Protein AF-A0A6P2ATN7-F1 (afdb_monomer_lite)

Structure (mmCIF, N/CA/C/O backbone):
data_AF-A0A6P2ATN7-F1
#
_entry.id   AF-A0A6P2ATN7-F1
#
loop_
_atom_site.group_PDB
_atom_site.id
_atom_site.type_symbol
_atom_site.label_atom_id
_atom_site.label_alt_id
_atom_site.label_comp_id
_atom_site.label_asym_id
_atom_site.label_entity_id
_atom_site.label_seq_id
_atom_site.pdbx_PDB_ins_code
_atom_site.Cartn_x
_atom_site.Cartn_y
_atom_site.Cartn_z
_atom_site.occupancy
_atom_site.B_iso_or_equiv
_atom_site.auth_seq_id
_atom_site.auth_comp_id
_atom_site.auth_asym_id
_atom_site.auth_atom_id
_atom_site.pdbx_PDB_model_num
ATOM 1 N N . MET A 1 1 ? -39.369 -69.443 -14.089 1.00 32.06 1 MET A N 1
ATOM 2 C CA . MET A 1 1 ? -39.652 -70.878 -13.849 1.00 32.06 1 MET A CA 1
ATOM 3 C C . MET A 1 1 ? -38.799 -71.362 -12.678 1.00 32.06 1 MET A C 1
ATOM 5 O O . MET A 1 1 ? -37.606 -71.103 -12.722 1.00 32.06 1 MET A O 1
ATOM 9 N N . ARG A 1 2 ? -39.422 -72.076 -11.715 1.00 28.73 2 ARG A N 1
ATOM 10 C CA . ARG A 1 2 ? -38.878 -72.742 -10.493 1.00 28.73 2 ARG A CA 1
ATOM 11 C C . ARG A 1 2 ? -38.467 -71.770 -9.368 1.00 28.73 2 ARG A C 1
ATOM 13 O O . ARG A 1 2 ? -37.480 -71.073 -9.518 1.00 28.73 2 ARG A O 1
ATOM 20 N N . ILE A 1 3 ? -39.242 -71.516 -8.303 1.00 29.98 3 ILE A N 1
ATOM 21 C CA . ILE A 1 3 ? -39.924 -72.371 -7.297 1.00 29.98 3 ILE A CA 1
ATOM 22 C C . ILE A 1 3 ? -38.947 -73.266 -6.525 1.00 29.98 3 ILE A C 1
ATOM 24 O O . ILE A 1 3 ? -38.556 -74.301 -7.055 1.00 29.98 3 ILE A O 1
ATOM 28 N N . TRP A 1 4 ? -38.659 -72.898 -5.266 1.00 24.39 4 TRP A N 1
ATOM 29 C CA . TRP A 1 4 ? -38.667 -73.811 -4.109 1.00 24.39 4 TRP A CA 1
ATOM 30 C C . TRP A 1 4 ? -38.610 -73.040 -2.769 1.00 24.39 4 TRP A C 1
ATOM 32 O O . TRP A 1 4 ? -37.623 -72.386 -2.445 1.00 24.39 4 TRP A O 1
ATOM 42 N N . SER A 1 5 ? -39.699 -73.110 -2.005 1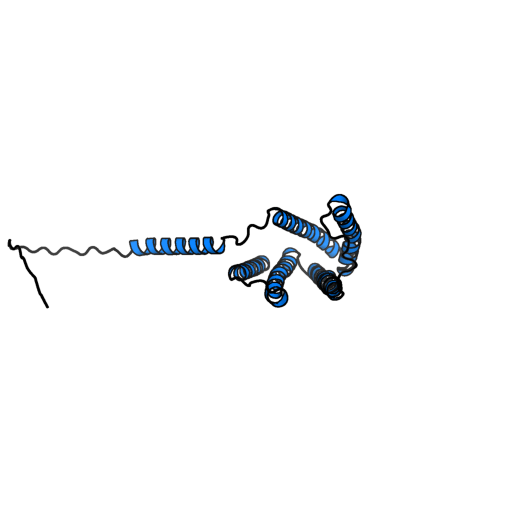.00 34.09 5 SER A N 1
ATOM 43 C CA . SER A 1 5 ? -39.706 -73.229 -0.533 1.00 34.09 5 SER A CA 1
ATOM 44 C C . SER A 1 5 ? -39.813 -74.742 -0.206 1.00 34.09 5 SER A C 1
ATOM 46 O O . SER A 1 5 ? -39.811 -75.515 -1.169 1.00 34.09 5 SER A O 1
ATOM 48 N N . PRO A 1 6 ? -40.040 -75.251 1.030 1.00 47.59 6 PRO A N 1
ATOM 49 C CA . PRO A 1 6 ? -39.906 -74.746 2.411 1.00 47.59 6 PRO A CA 1
ATOM 50 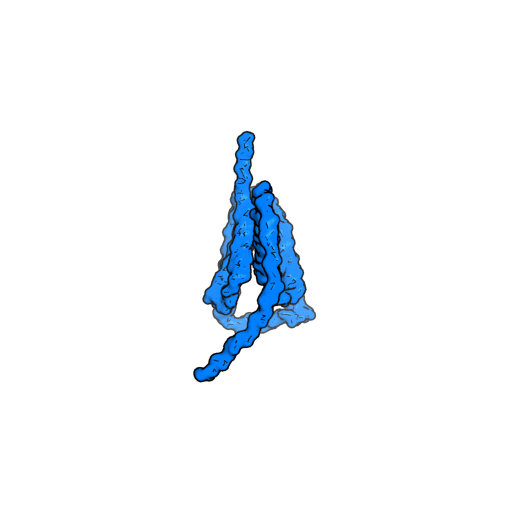C C . PRO A 1 6 ? -39.197 -75.774 3.350 1.00 47.59 6 PRO A C 1
ATOM 52 O O . PRO A 1 6 ? -39.087 -76.942 3.009 1.00 47.59 6 PRO A O 1
ATOM 55 N N . THR A 1 7 ? -38.863 -75.420 4.599 1.00 35.03 7 THR A N 1
ATOM 56 C CA . THR A 1 7 ? -38.967 -76.378 5.730 1.00 35.03 7 THR A CA 1
ATOM 57 C C . THR A 1 7 ? -39.191 -75.641 7.044 1.00 35.03 7 THR A C 1
ATOM 59 O O . THR A 1 7 ? -38.375 -74.830 7.476 1.00 35.03 7 THR A O 1
ATOM 62 N N . ALA A 1 8 ? -40.326 -75.954 7.659 1.00 32.59 8 ALA A N 1
ATOM 63 C CA . ALA A 1 8 ? -40.716 -75.587 9.006 1.00 32.59 8 ALA A CA 1
ATOM 64 C C . ALA A 1 8 ? -39.968 -76.427 10.053 1.00 32.59 8 ALA A C 1
ATOM 66 O O . ALA A 1 8 ? -39.631 -77.581 9.799 1.00 32.59 8 ALA A O 1
ATOM 67 N N . CYS A 1 9 ? -39.826 -75.894 11.266 1.00 28.61 9 CYS A N 1
ATOM 68 C CA . CYS A 1 9 ? -39.754 -76.718 12.466 1.00 28.61 9 CYS A CA 1
ATOM 69 C C . CYS A 1 9 ? -40.608 -76.057 13.552 1.00 28.61 9 CYS A C 1
ATOM 71 O O . CYS A 1 9 ? -40.463 -74.873 13.851 1.00 28.61 9 CYS A O 1
ATOM 73 N N . ALA A 1 10 ? -41.575 -76.821 14.045 1.00 30.36 10 ALA A N 1
ATOM 74 C CA . ALA A 1 10 ? -42.631 -76.404 14.952 1.00 30.36 10 ALA A CA 1
ATOM 75 C C . ALA A 1 10 ? -42.295 -76.741 16.419 1.00 30.36 10 ALA A C 1
ATOM 77 O O . ALA A 1 10 ? -41.369 -77.497 16.693 1.00 30.36 10 ALA A O 1
ATOM 78 N N . TRP A 1 11 ? -43.182 -76.271 17.312 1.00 26.11 11 TRP A N 1
ATOM 79 C CA . TRP A 1 11 ? -43.493 -76.762 18.671 1.00 26.11 11 TRP A CA 1
ATOM 80 C C . TRP A 1 11 ? -42.728 -76.191 19.889 1.00 26.11 11 TRP A C 1
ATOM 82 O O . TRP A 1 11 ? -41.655 -76.659 20.245 1.00 26.11 11 TRP A O 1
ATOM 92 N N . LYS A 1 12 ? -43.391 -75.327 20.683 1.00 27.05 12 LYS A N 1
ATOM 93 C CA . LYS A 1 12 ? -44.193 -75.754 21.858 1.00 27.05 12 LYS A CA 1
ATOM 94 C C . LYS A 1 12 ? -44.983 -74.606 22.505 1.00 27.05 12 LYS A C 1
ATOM 96 O O . LYS A 1 12 ? -44.506 -73.487 22.637 1.00 27.05 12 LYS A O 1
ATOM 101 N N . ALA A 1 13 ? -46.190 -74.943 22.952 1.00 35.44 13 ALA A N 1
ATOM 102 C CA . ALA A 1 13 ? -47.132 -74.103 23.685 1.00 35.44 13 ALA A CA 1
ATOM 103 C C . ALA A 1 13 ? -46.889 -74.103 25.211 1.00 35.44 13 ALA A C 1
ATOM 105 O O . ALA A 1 13 ? -46.532 -75.148 25.756 1.00 35.44 13 ALA A O 1
ATOM 106 N N . LYS A 1 14 ? -47.205 -72.990 25.905 1.00 29.34 14 LYS A N 1
ATOM 107 C CA . LYS A 1 14 ? -47.945 -72.986 27.194 1.00 29.34 14 LYS A CA 1
ATOM 108 C C . LYS A 1 14 ? -48.352 -71.574 27.673 1.00 29.34 14 LYS A C 1
ATOM 110 O O . LYS A 1 14 ? -47.527 -70.748 28.030 1.00 29.34 14 LYS A O 1
ATOM 115 N N . THR A 1 15 ? -49.666 -71.369 27.659 1.00 34.44 15 THR A N 1
ATOM 116 C CA . THR A 1 15 ? -50.572 -70.602 28.542 1.00 34.44 15 THR A CA 1
ATOM 117 C C . THR A 1 15 ? -50.056 -69.751 29.726 1.00 34.44 15 THR A C 1
ATOM 119 O O . THR A 1 15 ? -49.371 -70.262 30.606 1.00 34.44 15 THR A O 1
ATOM 122 N N . SER A 1 16 ? -50.702 -68.573 29.863 1.00 32.25 16 SER A N 1
ATOM 123 C CA . SER A 1 16 ? -51.226 -67.949 31.106 1.00 32.25 16 SER A CA 1
ATOM 124 C C . SER A 1 16 ? -50.254 -67.218 32.055 1.00 32.25 16 SER A C 1
ATOM 126 O O . SER A 1 16 ? -49.638 -67.858 32.899 1.00 32.25 16 SER A O 1
ATOM 128 N N . LYS A 1 17 ? -50.286 -65.873 32.090 1.00 32.12 17 LYS A N 1
ATOM 129 C CA . LYS A 1 17 ? -51.013 -65.047 33.092 1.00 32.12 17 LYS A CA 1
ATOM 130 C C . LYS A 1 17 ? -50.615 -63.566 32.993 1.00 32.12 17 LYS A C 1
ATOM 132 O O . LYS A 1 17 ? -49.485 -63.214 32.690 1.00 32.12 17 LYS A O 1
ATOM 137 N N . SER A 1 18 ? -51.600 -62.728 33.275 1.00 39.00 18 SER A N 1
ATOM 138 C CA . SER A 1 18 ? -51.602 -61.271 33.380 1.00 39.00 18 SER A CA 1
ATOM 139 C C . SER A 1 18 ? -50.530 -60.673 34.302 1.00 39.00 18 SER A C 1
ATOM 141 O O . SER A 1 18 ? -50.433 -61.081 35.462 1.00 39.00 18 SER A O 1
ATOM 143 N N . LYS A 1 19 ? -49.870 -59.598 33.851 1.00 27.72 19 LYS A N 1
ATOM 144 C CA . LYS A 1 19 ? -49.474 -58.475 34.718 1.00 27.72 19 LYS A CA 1
ATOM 145 C C . LYS A 1 19 ? -49.221 -57.209 33.889 1.00 27.72 19 LYS A C 1
ATOM 147 O O . LYS A 1 19 ? -48.348 -57.198 33.028 1.00 27.72 19 LYS A O 1
ATOM 152 N N . CYS A 1 20 ? -50.021 -56.173 34.133 1.00 33.72 20 CYS A N 1
ATOM 153 C CA . CYS A 1 20 ? -49.748 -54.802 33.708 1.00 33.72 20 CYS A CA 1
ATOM 154 C C . CYS A 1 20 ? -48.685 -54.203 34.635 1.00 33.72 20 CYS A C 1
ATOM 156 O O . CYS A 1 20 ? -48.885 -54.269 35.841 1.00 33.72 20 CYS A O 1
ATOM 158 N N . GLU A 1 21 ? -47.626 -53.600 34.089 1.00 30.94 21 GLU A N 1
ATOM 159 C CA . GLU A 1 21 ? -46.777 -52.574 34.732 1.00 30.94 21 GLU A CA 1
ATOM 160 C C . GLU A 1 21 ? -45.862 -51.917 33.664 1.00 30.94 21 GLU A C 1
ATOM 162 O O . GLU A 1 21 ? -45.796 -52.422 32.541 1.00 30.94 21 GLU A O 1
ATOM 167 N N . PRO A 1 22 ? -45.297 -50.718 33.906 1.00 39.19 22 PRO A N 1
ATOM 168 C CA . PRO A 1 22 ? -45.500 -49.555 33.051 1.00 39.19 22 PRO A CA 1
ATOM 169 C C . PRO A 1 22 ? -44.360 -49.297 32.055 1.00 39.19 22 PRO A C 1
ATOM 171 O O . PRO A 1 22 ? -43.241 -49.788 32.185 1.00 39.19 22 PRO A O 1
ATOM 174 N N . ALA A 1 23 ? -44.666 -48.474 31.050 1.00 43.56 23 ALA A N 1
ATOM 175 C CA . ALA A 1 23 ? -43.730 -48.008 30.034 1.00 43.56 23 ALA A CA 1
ATOM 176 C C . ALA A 1 23 ? -42.479 -47.331 30.635 1.00 43.56 23 ALA A C 1
ATOM 178 O O . ALA A 1 23 ? -42.623 -46.457 31.493 1.00 43.56 23 ALA A O 1
ATOM 179 N N . PRO A 1 24 ? -41.266 -47.598 30.116 1.00 39.12 24 PRO A N 1
ATOM 180 C CA . PRO A 1 24 ? -40.148 -46.695 30.302 1.00 39.12 24 PRO A CA 1
ATOM 181 C C . PRO A 1 24 ? -40.188 -45.615 29.215 1.00 39.12 24 PRO A C 1
ATOM 183 O O . PRO A 1 24 ? -39.921 -45.843 28.034 1.00 39.12 24 PRO A O 1
ATOM 186 N N . ALA A 1 25 ? -40.519 -44.402 29.648 1.00 41.88 25 ALA A N 1
ATOM 187 C CA . ALA A 1 25 ? -40.088 -43.188 28.980 1.00 41.88 25 ALA A CA 1
ATOM 188 C C . ALA A 1 25 ? -38.548 -43.148 28.885 1.00 41.88 25 ALA A C 1
ATOM 190 O O . ALA A 1 25 ? -37.854 -43.734 29.712 1.00 41.88 25 ALA A O 1
ATOM 191 N N . CYS A 1 26 ? -38.048 -42.338 27.943 1.00 37.94 26 CYS A N 1
ATOM 192 C CA . CYS A 1 26 ? -36.662 -41.855 27.819 1.00 37.94 26 CYS A CA 1
ATOM 193 C C . CYS A 1 26 ? -35.760 -42.572 26.791 1.00 37.94 26 CYS A C 1
ATOM 195 O O . CYS A 1 26 ? -34.871 -43.341 27.136 1.00 37.94 26 CYS A O 1
ATOM 197 N N . SER A 1 27 ? -35.885 -42.192 25.512 1.00 37.44 27 SER A N 1
ATOM 198 C CA . SER A 1 27 ? -34.787 -42.316 24.527 1.00 37.44 27 SER A CA 1
ATOM 199 C C . SER A 1 27 ? -34.415 -40.993 23.833 1.00 37.44 27 SER A C 1
ATOM 201 O O . SER A 1 27 ? -33.506 -40.943 23.008 1.00 37.44 27 SER A O 1
ATOM 203 N N . ARG A 1 28 ? -35.043 -39.863 24.195 1.00 37.91 28 ARG A N 1
ATOM 204 C CA . ARG A 1 28 ? -34.833 -38.575 23.498 1.00 37.91 28 ARG A CA 1
ATOM 205 C C . ARG A 1 28 ? -33.519 -37.859 23.865 1.00 37.91 28 ARG A C 1
ATOM 207 O O . ARG A 1 28 ? -33.110 -36.948 23.154 1.00 37.91 28 ARG A O 1
ATOM 214 N N . ARG A 1 29 ? -32.825 -38.255 24.942 1.00 35.66 29 ARG A N 1
ATOM 215 C CA . ARG A 1 29 ? -31.632 -37.536 25.448 1.00 35.66 29 ARG A CA 1
ATOM 216 C C . ARG A 1 29 ? -30.308 -37.961 24.788 1.00 35.66 29 ARG A C 1
ATOM 218 O O . ARG A 1 29 ? -29.386 -37.154 24.734 1.00 35.66 29 ARG A O 1
ATOM 225 N N . GLN A 1 30 ? -30.215 -39.168 24.223 1.00 36.69 30 GLN A N 1
ATOM 226 C CA . GLN A 1 30 ? -28.986 -39.652 23.563 1.00 36.69 30 GLN A CA 1
ATOM 227 C C . GLN A 1 30 ? -28.829 -39.163 22.112 1.00 36.69 30 GLN A C 1
ATOM 229 O O . GLN A 1 30 ? -27.703 -38.993 21.642 1.00 36.69 30 GLN A O 1
ATOM 234 N N . SER A 1 31 ? -29.933 -38.859 21.421 1.00 38.53 31 SER A N 1
ATOM 235 C CA . SER A 1 31 ? -29.903 -38.348 20.039 1.00 38.53 31 SER A CA 1
ATOM 236 C C . SER A 1 31 ? -29.351 -36.919 19.937 1.00 38.53 31 SER A C 1
ATOM 238 O O . SER A 1 31 ? -28.796 -36.542 18.908 1.00 38.53 31 SER A O 1
ATOM 240 N N . VAL A 1 32 ? -29.494 -36.108 20.991 1.00 44.59 32 VAL A N 1
ATOM 241 C CA . VAL A 1 32 ? -29.086 -34.692 20.970 1.00 44.59 32 VAL A CA 1
ATOM 242 C C . VAL A 1 32 ? -27.570 -34.551 21.127 1.00 44.59 32 VAL A C 1
ATOM 244 O O . VAL A 1 32 ? -26.951 -33.776 20.405 1.00 44.59 32 VAL A O 1
ATOM 247 N N . HIS A 1 33 ? -26.951 -35.346 22.007 1.00 39.31 33 HIS A N 1
ATOM 248 C CA . HIS A 1 33 ? -25.497 -35.325 22.210 1.00 39.31 33 HIS A CA 1
ATOM 249 C C . HIS A 1 33 ? -24.721 -35.838 20.994 1.00 39.31 33 HIS A C 1
ATOM 251 O O . HIS A 1 33 ? -23.703 -35.255 20.637 1.00 39.31 33 HIS A O 1
ATOM 257 N N . SER A 1 34 ? -25.221 -36.884 20.332 1.00 41.47 34 SER A N 1
ATOM 258 C CA . SER A 1 34 ? -24.641 -37.399 19.086 1.00 41.47 34 SER A CA 1
ATOM 259 C C . SER A 1 34 ? -24.763 -36.372 17.958 1.00 41.47 34 SER A C 1
ATOM 261 O O . SER A 1 34 ? -23.769 -36.084 17.304 1.00 41.47 34 SER A O 1
ATOM 263 N N . SER A 1 35 ? -25.919 -35.714 17.819 1.00 47.16 35 SER A N 1
ATOM 264 C CA . SER A 1 35 ? -26.129 -34.658 16.815 1.00 47.16 35 SER A CA 1
ATOM 265 C C . SER A 1 35 ? -25.237 -33.428 17.035 1.00 47.16 35 SER A C 1
ATOM 267 O O . SER A 1 35 ? -24.649 -32.923 16.083 1.00 47.16 35 SER A O 1
ATOM 269 N N . LEU A 1 36 ? -25.071 -32.962 18.279 1.00 49.44 36 LEU A N 1
ATOM 270 C CA . LEU A 1 36 ? -24.166 -31.848 18.607 1.00 49.44 36 LEU A CA 1
ATOM 271 C C . LEU A 1 36 ? -22.695 -32.197 18.344 1.00 49.44 36 LEU A C 1
ATOM 273 O O . LEU A 1 36 ? -21.955 -31.358 17.832 1.00 49.44 36 LEU A O 1
ATOM 277 N N . PHE A 1 37 ? -22.282 -33.436 18.625 1.00 46.47 37 PHE A N 1
ATOM 278 C CA . PHE A 1 37 ? -20.937 -33.912 18.298 1.00 46.47 37 PHE A CA 1
ATOM 279 C C . PHE A 1 37 ? -20.723 -34.016 16.786 1.00 46.47 37 PHE A C 1
ATOM 281 O O . PHE A 1 37 ? -19.671 -33.605 16.301 1.00 46.47 37 PHE A O 1
ATOM 288 N N . THR A 1 38 ? -21.714 -34.498 16.026 1.00 54.47 38 THR A N 1
ATOM 289 C CA . THR A 1 38 ? -21.671 -34.568 14.555 1.00 54.47 38 THR A CA 1
ATOM 290 C C . THR A 1 38 ? -21.638 -33.178 13.925 1.00 54.47 38 THR A C 1
ATOM 292 O O . THR A 1 38 ? -20.886 -32.954 12.981 1.00 54.47 38 THR A O 1
ATOM 295 N N . VAL A 1 39 ? -22.374 -32.207 14.470 1.00 53.41 39 VAL A N 1
ATOM 296 C CA . VAL A 1 39 ? -22.338 -30.813 14.003 1.00 53.41 39 VAL A CA 1
ATOM 297 C C . VAL A 1 39 ? -20.991 -30.165 14.319 1.00 53.41 39 VAL A C 1
ATOM 299 O O . VAL A 1 39 ? -20.402 -29.543 13.439 1.00 53.41 39 VAL A O 1
ATOM 302 N N . HIS A 1 40 ? -20.449 -30.362 15.524 1.00 52.31 40 HIS A N 1
ATOM 303 C CA . HIS A 1 40 ? -19.144 -29.815 15.903 1.00 52.31 40 HIS A CA 1
ATOM 304 C C . HIS A 1 40 ? -18.006 -30.427 15.075 1.00 52.31 40 HIS A C 1
ATOM 306 O O . HIS A 1 40 ? -17.143 -29.706 14.588 1.00 52.31 40 HIS A O 1
ATOM 312 N N . SER A 1 41 ? -18.030 -31.742 14.841 1.00 50.38 41 SER A N 1
ATOM 313 C CA . SER A 1 41 ? -17.042 -32.425 13.996 1.00 50.38 41 SER A CA 1
ATOM 314 C C . SER A 1 41 ? -17.196 -32.082 12.511 1.00 50.38 41 SER A C 1
ATOM 316 O O . SER A 1 41 ? -16.188 -31.980 11.814 1.00 50.38 41 SER A O 1
ATOM 318 N N . SER A 1 42 ? -18.410 -31.791 12.035 1.00 50.41 42 SER A N 1
ATOM 319 C CA . SER A 1 42 ? -18.652 -31.276 10.678 1.00 50.41 42 SER A CA 1
ATOM 320 C C . SER A 1 42 ? -18.149 -29.841 10.516 1.00 50.41 42 SER A C 1
ATOM 322 O O . SER A 1 42 ? -17.455 -29.551 9.548 1.00 50.41 42 SER A O 1
ATOM 324 N N . LEU A 1 43 ? -18.393 -28.961 11.494 1.00 51.53 43 LEU A N 1
ATOM 325 C CA . LEU A 1 43 ? -17.824 -27.607 11.550 1.00 51.53 43 LEU A CA 1
ATOM 326 C C . LEU A 1 43 ? -16.295 -27.634 11.610 1.00 51.53 43 LEU A C 1
ATOM 328 O O . LEU A 1 43 ? -15.641 -26.862 10.916 1.00 51.53 43 LEU A O 1
ATOM 332 N N . PHE A 1 44 ? -15.716 -28.560 12.375 1.00 45.47 44 PHE A N 1
ATOM 333 C CA . PHE A 1 44 ? -14.267 -28.735 12.463 1.00 45.47 44 PHE A CA 1
ATOM 334 C C . PHE A 1 44 ? -13.671 -29.311 11.170 1.00 45.47 44 PHE A C 1
ATOM 336 O O . PHE A 1 44 ? -12.579 -28.925 10.762 1.00 45.47 44 PHE A O 1
ATOM 343 N N . THR A 1 45 ? -14.397 -30.194 10.480 1.00 51.34 45 THR A N 1
ATOM 344 C CA . THR A 1 45 ? -13.985 -30.760 9.185 1.00 51.34 45 THR A CA 1
ATOM 345 C C . THR A 1 45 ? -14.087 -29.725 8.065 1.00 51.34 45 THR A C 1
ATOM 347 O O . THR A 1 45 ? -13.172 -29.626 7.246 1.00 51.34 45 THR A O 1
ATOM 350 N N . VAL A 1 46 ? -15.127 -28.884 8.076 1.00 53.41 46 VAL A N 1
ATOM 351 C CA . VAL A 1 46 ? -15.259 -27.705 7.203 1.00 53.41 46 VAL A CA 1
ATOM 352 C C . VAL A 1 46 ? -14.149 -26.692 7.499 1.00 53.41 46 VAL A C 1
ATOM 354 O O . VAL A 1 46 ? -13.479 -26.233 6.579 1.00 53.41 46 VAL A O 1
ATOM 357 N N . HIS A 1 47 ? -13.851 -26.418 8.773 1.00 52.56 47 HIS A N 1
ATOM 358 C CA . HIS A 1 47 ? -12.732 -25.560 9.170 1.00 52.56 47 HIS A CA 1
ATOM 359 C C . HIS A 1 47 ? -11.387 -26.111 8.664 1.00 52.56 47 HIS A C 1
ATOM 361 O O . HIS A 1 47 ? -10.587 -25.379 8.086 1.00 52.56 47 HIS A O 1
ATOM 367 N N . ARG A 1 48 ? -11.148 -27.422 8.794 1.00 46.66 48 ARG A N 1
ATOM 368 C CA . ARG A 1 48 ? -9.899 -28.075 8.367 1.00 46.66 48 ARG A CA 1
ATOM 369 C C . ARG A 1 48 ? -9.730 -28.120 6.846 1.00 46.66 48 ARG A C 1
ATOM 371 O O . ARG A 1 48 ? -8.607 -28.029 6.360 1.00 46.66 48 ARG A O 1
ATOM 378 N N . SER A 1 49 ? -10.820 -28.227 6.089 1.00 49.19 49 SER A N 1
ATOM 379 C CA . SER A 1 49 ? -10.788 -28.212 4.619 1.00 49.19 49 SER A CA 1
ATOM 380 C C . SER A 1 49 ? -10.689 -26.792 4.043 1.00 49.19 49 SER A C 1
ATOM 382 O O . SER A 1 49 ? -10.002 -26.601 3.037 1.00 49.19 49 SER A O 1
ATOM 384 N N . LEU A 1 50 ? -11.230 -25.777 4.728 1.00 53.19 50 LEU A N 1
ATOM 385 C CA . LEU A 1 50 ? -10.985 -24.359 4.425 1.00 53.19 50 LEU A CA 1
ATOM 386 C C . LEU A 1 50 ? -9.532 -23.941 4.713 1.00 53.19 50 LEU A C 1
ATOM 388 O O . LEU A 1 50 ? -8.948 -23.201 3.924 1.00 53.19 50 LEU A O 1
ATOM 392 N N . PHE A 1 51 ? -8.925 -24.478 5.777 1.00 53.00 51 PHE A N 1
ATOM 393 C CA . PHE A 1 51 ? -7.543 -24.197 6.189 1.00 53.00 51 PHE A CA 1
ATOM 394 C C . PHE A 1 51 ? -6.481 -25.134 5.604 1.00 53.00 51 PHE A C 1
ATOM 396 O O . PHE A 1 51 ? -5.340 -25.098 6.053 1.00 53.00 51 PHE A O 1
ATOM 403 N N . THR A 1 52 ? -6.788 -25.957 4.596 1.00 47.47 52 THR A N 1
ATOM 404 C CA . THR A 1 52 ? -5.710 -26.603 3.825 1.00 47.47 52 THR A CA 1
ATOM 405 C C . THR A 1 52 ? -5.023 -25.522 2.988 1.00 47.47 52 THR A C 1
ATOM 407 O O . THR A 1 52 ? -5.656 -25.039 2.043 1.00 47.47 52 THR A O 1
ATOM 410 N N . PRO A 1 53 ? -3.784 -25.091 3.305 1.00 47.34 53 PRO A N 1
ATOM 411 C CA . PRO A 1 53 ? -3.132 -24.029 2.552 1.00 47.34 53 PRO A CA 1
ATOM 412 C C . PRO A 1 53 ? -2.870 -24.551 1.134 1.00 47.34 53 PRO A C 1
ATOM 414 O O . PRO A 1 53 ? -2.097 -25.499 0.973 1.00 47.34 53 PRO A O 1
ATOM 417 N N . PRO A 1 54 ? -3.525 -24.015 0.088 1.00 52.56 54 PRO A N 1
ATOM 418 C CA . PRO A 1 54 ? -3.077 -24.302 -1.256 1.00 52.56 54 PRO A CA 1
ATOM 419 C C . PRO A 1 54 ? -1.779 -23.514 -1.441 1.00 52.56 54 PRO A C 1
ATOM 421 O O . PRO A 1 54 ? -1.747 -22.310 -1.205 1.00 52.56 54 PRO A O 1
ATOM 424 N N . HIS A 1 55 ? -0.726 -24.203 -1.871 1.00 53.88 55 HIS A N 1
ATOM 425 C CA . HIS A 1 55 ? 0.596 -23.639 -2.136 1.00 53.88 55 HIS A CA 1
ATOM 426 C C . HIS A 1 55 ? 1.413 -23.297 -0.874 1.00 53.88 55 HIS A C 1
ATOM 428 O O . HIS A 1 55 ? 1.205 -22.291 -0.201 1.00 53.88 55 HIS A O 1
ATOM 434 N N . GLN A 1 56 ? 2.416 -24.131 -0.587 1.00 55.78 56 GLN A N 1
ATOM 435 C CA . GLN A 1 56 ? 3.537 -23.771 0.281 1.00 55.78 56 GLN A CA 1
ATOM 436 C C . GLN A 1 56 ? 4.257 -22.594 -0.397 1.00 55.78 56 GLN A C 1
ATOM 438 O O . GLN A 1 56 ? 5.043 -22.794 -1.325 1.00 55.78 56 GLN A O 1
ATOM 443 N N . LEU A 1 57 ? 3.942 -21.351 -0.020 1.00 58.59 57 LEU A N 1
ATOM 444 C CA . LEU A 1 57 ? 4.825 -20.237 -0.354 1.00 58.59 57 LEU A CA 1
ATOM 445 C C . LEU A 1 57 ? 6.190 -20.583 0.253 1.00 58.59 57 LEU A C 1
ATOM 447 O O . LEU A 1 57 ? 6.234 -20.996 1.416 1.00 58.59 57 LEU A O 1
ATOM 451 N N . PRO A 1 58 ? 7.303 -20.457 -0.489 1.00 72.44 58 PRO A N 1
ATOM 452 C CA . PRO A 1 58 ? 8.609 -20.643 0.119 1.00 72.44 58 PRO A CA 1
ATOM 453 C C . PRO A 1 58 ? 8.697 -19.728 1.350 1.00 72.44 58 PRO A C 1
ATOM 455 O O . PRO A 1 58 ? 8.213 -18.598 1.316 1.00 72.44 58 PRO A O 1
ATOM 458 N N . MET A 1 59 ? 9.294 -20.199 2.450 1.00 78.56 59 MET A N 1
ATOM 459 C CA . MET A 1 59 ? 9.315 -19.462 3.731 1.00 78.56 59 MET A CA 1
ATOM 460 C C . MET A 1 59 ? 9.849 -18.020 3.594 1.00 78.56 59 MET A C 1
ATOM 462 O O . MET A 1 59 ? 9.509 -17.145 4.384 1.00 78.56 59 MET A O 1
ATOM 466 N N . LYS A 1 60 ? 10.649 -17.751 2.553 1.00 83.06 60 LYS A N 1
ATOM 467 C CA . LYS A 1 60 ? 11.270 -16.452 2.257 1.00 83.06 60 LYS A CA 1
ATOM 468 C C . LYS A 1 60 ? 10.241 -15.318 2.011 1.00 83.06 60 LYS A C 1
ATOM 470 O O . LYS A 1 60 ? 10.302 -14.343 2.754 1.00 83.06 60 LYS A O 1
ATOM 475 N N . PRO A 1 61 ? 9.291 -15.396 1.051 1.00 85.19 61 PRO A N 1
ATOM 476 C CA . PRO A 1 61 ? 8.246 -14.381 0.866 1.00 85.19 61 PRO A CA 1
ATOM 477 C C . PRO A 1 61 ? 7.443 -14.036 2.122 1.00 85.19 61 PRO A C 1
ATOM 479 O O . PRO A 1 61 ? 7.166 -12.864 2.362 1.00 85.19 61 PRO A O 1
ATOM 482 N N . ILE A 1 62 ? 7.093 -15.039 2.935 1.00 88.69 62 ILE A N 1
ATOM 483 C CA . ILE A 1 62 ? 6.314 -14.825 4.163 1.00 88.69 62 ILE A CA 1
ATOM 484 C C . ILE A 1 62 ? 7.117 -13.976 5.153 1.00 88.69 62 ILE A C 1
ATOM 486 O O . ILE A 1 62 ? 6.584 -13.021 5.714 1.00 88.69 62 ILE A O 1
ATOM 490 N N . LEU A 1 63 ? 8.412 -14.267 5.319 1.00 91.25 63 LEU A N 1
ATOM 491 C CA . LEU A 1 63 ? 9.296 -13.475 6.176 1.00 91.25 63 LEU A CA 1
ATOM 492 C C . LEU A 1 63 ? 9.397 -12.018 5.703 1.00 91.25 63 LEU A C 1
ATOM 494 O O . LEU A 1 63 ? 9.287 -11.107 6.523 1.00 91.25 63 LEU A O 1
ATOM 498 N N . PHE A 1 64 ? 9.539 -11.782 4.394 1.00 90.06 64 PHE A N 1
ATOM 499 C CA . PHE A 1 64 ? 9.555 -10.421 3.846 1.00 90.06 64 PHE A CA 1
ATOM 500 C C . PHE A 1 64 ? 8.218 -9.696 4.033 1.00 90.06 64 PHE A C 1
ATOM 502 O O . PHE A 1 64 ? 8.217 -8.514 4.365 1.00 90.06 64 PHE A O 1
ATOM 509 N N . ALA A 1 65 ? 7.085 -10.388 3.883 1.00 90.25 65 ALA A N 1
ATOM 510 C CA . ALA A 1 65 ? 5.763 -9.806 4.109 1.00 90.25 65 ALA A CA 1
ATOM 511 C C . ALA A 1 65 ? 5.543 -9.419 5.582 1.00 90.25 65 ALA A C 1
ATOM 513 O O . ALA A 1 65 ? 5.039 -8.332 5.863 1.00 90.25 65 ALA A O 1
ATOM 514 N N . ILE A 1 66 ? 5.973 -10.267 6.525 1.00 92.62 66 ILE A N 1
ATOM 515 C CA . ILE A 1 66 ? 5.928 -9.964 7.964 1.00 92.62 66 ILE A CA 1
ATOM 516 C C . ILE A 1 66 ? 6.810 -8.752 8.274 1.00 92.62 66 ILE A C 1
ATOM 518 O O . ILE A 1 66 ? 6.347 -7.809 8.916 1.00 92.62 66 ILE A O 1
ATOM 522 N N . ALA 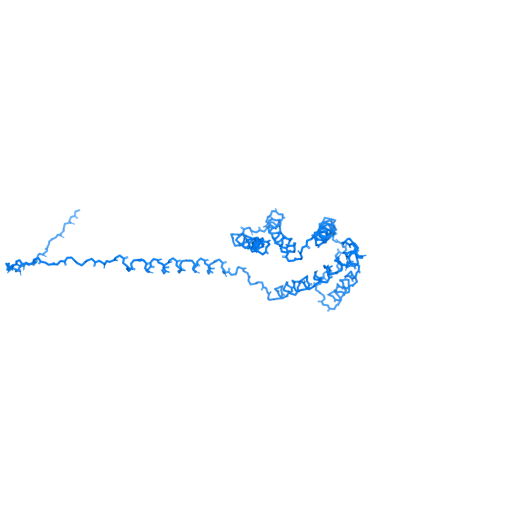A 1 67 ? 8.053 -8.738 7.782 1.00 94.44 67 ALA A N 1
ATOM 523 C CA . ALA A 1 67 ? 8.963 -7.611 7.968 1.00 94.44 67 ALA A CA 1
ATOM 524 C C . ALA A 1 67 ? 8.379 -6.310 7.393 1.00 94.44 67 ALA A C 1
ATOM 526 O O . ALA A 1 67 ? 8.366 -5.289 8.077 1.00 94.44 67 ALA A O 1
ATOM 527 N N . ALA A 1 68 ? 7.810 -6.353 6.184 1.00 92.88 68 ALA A N 1
ATOM 528 C CA . ALA A 1 68 ? 7.141 -5.208 5.571 1.00 92.88 68 ALA A CA 1
ATOM 529 C C . ALA A 1 68 ? 5.960 -4.712 6.421 1.00 92.88 68 ALA A C 1
ATOM 531 O O . ALA A 1 68 ? 5.831 -3.507 6.651 1.00 92.88 68 ALA A O 1
ATOM 532 N N . GLY A 1 69 ? 5.134 -5.627 6.936 1.00 92.06 69 GLY A N 1
ATOM 533 C CA . GLY A 1 69 ? 4.026 -5.306 7.834 1.00 92.06 69 GLY A CA 1
ATOM 534 C C . GLY A 1 69 ? 4.489 -4.615 9.118 1.00 92.06 69 GLY A C 1
ATOM 535 O O . GLY A 1 69 ? 3.904 -3.604 9.510 1.00 92.06 69 GLY A O 1
ATOM 536 N N . LEU A 1 70 ? 5.574 -5.099 9.731 1.00 94.44 70 LE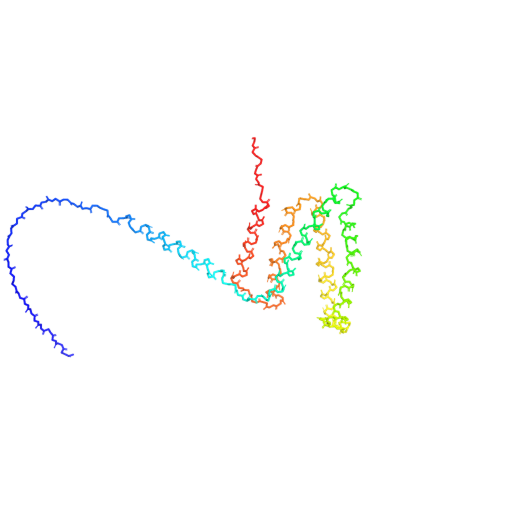U A N 1
ATOM 537 C CA . LEU A 1 70 ? 6.186 -4.490 10.916 1.00 94.44 70 LEU A CA 1
ATOM 538 C C . LEU A 1 70 ? 6.745 -3.093 10.621 1.00 94.44 70 LEU A C 1
ATOM 540 O O . LEU A 1 70 ? 6.439 -2.151 11.352 1.00 94.44 70 LEU A O 1
ATOM 544 N N . CYS A 1 71 ? 7.497 -2.931 9.529 1.00 94.50 71 CYS A N 1
ATOM 545 C CA . CYS A 1 71 ? 8.055 -1.639 9.125 1.00 94.50 71 CYS A CA 1
ATOM 546 C C . CYS A 1 71 ? 6.955 -0.604 8.868 1.00 94.50 71 CYS A C 1
ATOM 548 O O . CYS A 1 71 ? 7.022 0.513 9.381 1.00 94.50 71 CYS A O 1
ATOM 550 N N . TRP A 1 72 ? 5.903 -0.981 8.133 1.00 92.38 72 TRP A N 1
ATOM 551 C CA . TRP A 1 72 ? 4.741 -0.117 7.948 1.00 92.38 72 TRP A CA 1
ATOM 552 C C . TRP A 1 72 ? 4.010 0.126 9.269 1.00 92.38 72 TRP A C 1
ATOM 554 O O . TRP A 1 72 ? 3.505 1.216 9.493 1.00 92.38 72 TRP A O 1
ATOM 564 N N . GLY A 1 73 ? 3.886 -0.867 10.151 1.00 90.81 73 GLY A N 1
ATOM 565 C CA . GLY A 1 73 ? 3.301 -0.724 11.491 1.00 90.81 73 GLY A CA 1
ATOM 566 C C . GLY A 1 73 ? 3.956 0.397 12.290 1.00 90.81 73 GLY A C 1
ATOM 567 O O . GLY A 1 73 ? 3.301 1.375 12.643 1.00 90.81 73 GLY A O 1
ATOM 568 N N . ILE A 1 74 ? 5.262 0.260 12.500 1.00 93.44 74 ILE A N 1
ATOM 569 C CA . ILE A 1 74 ? 6.086 1.166 13.300 1.00 93.44 74 ILE A CA 1
ATOM 570 C C . ILE A 1 74 ? 6.160 2.557 12.651 1.00 93.44 74 ILE A C 1
ATOM 572 O O . ILE A 1 74 ? 5.927 3.564 13.318 1.00 93.44 74 ILE A O 1
ATOM 576 N N . GLY A 1 75 ? 6.421 2.627 11.341 1.00 91.81 75 GLY A N 1
ATOM 577 C CA . GLY A 1 75 ? 6.585 3.896 10.625 1.00 91.81 75 GLY A CA 1
ATOM 578 C C . GLY A 1 75 ? 5.340 4.791 10.639 1.00 91.81 75 GLY A C 1
ATOM 579 O O . GLY A 1 75 ? 5.458 6.017 10.695 1.00 91.81 75 GLY A O 1
ATOM 580 N N . GLU A 1 76 ? 4.139 4.205 10.640 1.00 91.81 76 GLU A N 1
ATOM 581 C CA . GLU A 1 76 ? 2.895 4.985 10.668 1.00 91.81 76 GLU A CA 1
ATOM 582 C C . GLU A 1 76 ? 2.613 5.622 12.039 1.00 91.81 76 GLU A C 1
ATOM 584 O O . GLU A 1 76 ? 1.993 6.684 12.101 1.00 91.81 76 GLU A O 1
ATOM 589 N N . VAL A 1 77 ? 3.122 5.051 13.136 1.00 91.25 77 VAL A N 1
ATOM 590 C CA . VAL A 1 77 ? 3.031 5.678 14.469 1.00 91.25 77 VAL A CA 1
ATOM 591 C C . VAL A 1 77 ? 3.841 6.976 14.501 1.00 91.25 77 VAL A C 1
ATOM 593 O O . VAL A 1 77 ? 3.327 8.018 14.912 1.00 91.25 77 VAL A O 1
ATOM 596 N N . PHE A 1 78 ? 5.076 6.946 13.989 1.00 93.38 78 PHE A N 1
ATOM 597 C CA . PHE A 1 78 ? 5.913 8.143 13.862 1.00 93.38 78 PHE A CA 1
ATOM 598 C C . PHE A 1 78 ? 5.288 9.176 12.924 1.00 93.38 78 PHE A C 1
ATOM 600 O O . PHE A 1 78 ? 5.231 10.361 13.244 1.00 93.38 78 PHE A O 1
ATOM 607 N N . THR A 1 79 ? 4.756 8.721 11.792 1.00 91.94 79 THR A N 1
ATOM 608 C CA . THR A 1 79 ? 4.080 9.587 10.823 1.00 91.94 79 THR A CA 1
ATOM 609 C C . THR A 1 79 ? 2.893 10.309 11.456 1.00 91.94 79 THR A C 1
ATOM 611 O O . THR A 1 79 ? 2.785 11.529 11.348 1.00 91.94 79 THR A O 1
ATOM 614 N N . LYS A 1 80 ? 2.016 9.590 12.168 1.00 91.81 80 LYS A N 1
ATOM 615 C CA . LYS A 1 80 ? 0.878 10.221 12.844 1.00 91.81 80 LYS A CA 1
ATOM 616 C C . LYS A 1 80 ? 1.328 11.202 13.922 1.00 91.81 80 LYS A C 1
ATOM 618 O O . LYS A 1 80 ? 0.711 12.255 14.047 1.00 91.81 80 LYS A O 1
ATOM 623 N N . SER A 1 81 ? 2.394 10.894 14.662 1.00 92.50 81 SER A N 1
ATOM 624 C CA . SER A 1 81 ? 2.980 11.819 15.641 1.00 92.50 81 SER A CA 1
ATOM 625 C C . SER A 1 81 ? 3.424 13.133 14.983 1.00 92.50 81 SER A C 1
ATOM 627 O O . SER A 1 81 ? 3.095 14.211 15.477 1.00 92.50 81 SER A O 1
ATOM 629 N N . VAL A 1 82 ? 4.072 13.054 13.816 1.00 94.00 82 VAL A N 1
ATOM 630 C CA . VAL A 1 82 ? 4.471 14.230 13.030 1.00 94.00 82 VAL A CA 1
ATOM 631 C C . VAL A 1 82 ? 3.258 15.025 12.546 1.00 94.00 82 VAL A C 1
ATOM 633 O O . VAL A 1 82 ? 3.232 16.242 12.718 1.00 94.00 82 VAL A O 1
ATOM 636 N N . LEU A 1 83 ? 2.235 14.365 11.998 1.00 92.62 83 LEU A N 1
ATOM 637 C CA . LEU A 1 83 ? 1.020 15.041 11.524 1.00 92.62 83 LEU A CA 1
ATOM 638 C C . LEU A 1 83 ? 0.255 15.721 12.667 1.00 92.62 83 LEU A C 1
ATOM 640 O O . LEU A 1 83 ? -0.236 16.836 12.515 1.00 92.62 83 LEU A O 1
ATOM 644 N N . HIS A 1 84 ? 0.217 15.096 13.845 1.00 91.94 84 HIS A N 1
ATOM 645 C CA . HIS A 1 84 ? -0.458 15.654 15.014 1.00 91.94 84 HIS A CA 1
ATOM 646 C C . HIS A 1 84 ? 0.253 16.886 15.595 1.00 91.94 84 HIS A C 1
ATOM 648 O O . HIS A 1 84 ? -0.378 17.693 16.268 1.00 91.94 84 HIS A O 1
ATOM 654 N N . SER A 1 85 ? 1.544 17.080 15.296 1.00 91.81 85 SER A N 1
ATOM 655 C CA . SER A 1 85 ? 2.268 18.291 15.700 1.00 91.81 85 SER A CA 1
ATOM 656 C C . SER A 1 85 ? 1.732 19.572 15.044 1.00 91.81 85 SER A C 1
ATOM 658 O O . SER A 1 85 ? 2.072 20.665 15.494 1.00 91.81 85 SER A O 1
ATOM 660 N N . GLY A 1 86 ? 0.962 19.459 13.953 1.00 89.62 86 GLY A N 1
ATOM 661 C CA . GLY A 1 86 ? 0.429 20.587 13.181 1.00 89.62 86 GLY A CA 1
ATOM 662 C C . GLY A 1 86 ? 1.474 21.371 12.374 1.00 89.62 86 GLY A C 1
ATOM 663 O O . GLY A 1 86 ? 1.109 22.227 11.576 1.00 89.62 86 GLY A O 1
ATOM 664 N N . LYS A 1 87 ? 2.771 21.077 12.538 1.00 92.94 87 LYS A N 1
ATOM 665 C CA . LYS A 1 87 ? 3.874 21.788 11.867 1.00 92.94 87 LYS A CA 1
ATOM 666 C C . LYS A 1 87 ? 4.154 21.283 10.453 1.00 92.94 87 LYS A C 1
ATOM 668 O O . LYS A 1 87 ? 4.757 21.995 9.657 1.00 92.94 87 LYS A O 1
ATOM 673 N N . ILE A 1 88 ? 3.769 20.043 10.155 1.00 93.81 88 ILE A N 1
ATOM 674 C CA . ILE A 1 88 ? 4.054 19.368 8.887 1.00 93.81 88 ILE A CA 1
ATOM 675 C C . ILE A 1 88 ? 2.741 18.821 8.331 1.00 93.81 88 ILE A C 1
ATOM 677 O O . ILE A 1 88 ? 2.090 17.994 8.965 1.00 93.81 88 ILE A O 1
ATOM 681 N N . GLY A 1 89 ? 2.356 19.283 7.139 1.00 93.19 89 GLY A N 1
ATOM 682 C CA . GLY A 1 89 ? 1.162 18.800 6.447 1.00 93.19 89 GLY A CA 1
ATOM 683 C C . GLY A 1 89 ? 1.337 17.391 5.856 1.00 93.19 89 GLY A C 1
ATOM 684 O O . GLY A 1 89 ? 2.467 16.939 5.656 1.00 93.19 89 GLY A O 1
ATOM 685 N N . PRO A 1 90 ? 0.237 16.699 5.502 1.00 93.62 90 PRO A N 1
ATOM 686 C CA . PRO A 1 90 ? 0.274 15.330 4.978 1.00 93.62 90 PRO A CA 1
ATOM 687 C C . PRO A 1 90 ? 1.075 15.195 3.681 1.00 93.62 90 PRO A C 1
ATOM 689 O O . PRO A 1 90 ? 1.852 14.253 3.543 1.00 93.62 90 PRO A O 1
ATOM 692 N N . VAL A 1 91 ? 0.950 16.161 2.765 1.00 94.31 91 VAL A N 1
ATOM 693 C CA . VAL A 1 91 ? 1.699 16.170 1.497 1.00 94.31 91 VAL A CA 1
ATOM 694 C C . VAL A 1 91 ? 3.196 16.396 1.741 1.00 94.31 91 VAL A C 1
ATOM 696 O O . VAL A 1 91 ? 4.034 15.718 1.153 1.00 94.31 91 VAL A O 1
ATOM 699 N N . THR A 1 92 ? 3.552 17.295 2.662 1.00 94.56 92 THR A N 1
ATOM 700 C CA . THR A 1 92 ? 4.952 17.519 3.050 1.00 94.56 92 THR A CA 1
ATOM 701 C C . THR A 1 92 ? 5.548 16.272 3.702 1.00 94.56 92 THR A C 1
ATOM 703 O O . THR A 1 92 ? 6.665 15.884 3.368 1.00 94.56 92 THR A O 1
ATOM 706 N N . ALA A 1 93 ? 4.797 15.601 4.582 1.00 94.38 93 ALA A N 1
ATOM 707 C CA . ALA A 1 93 ? 5.243 14.384 5.254 1.00 94.38 93 ALA A CA 1
ATOM 708 C C . ALA A 1 93 ? 5.571 13.259 4.257 1.00 94.38 93 ALA A C 1
ATOM 710 O O . ALA A 1 93 ? 6.646 12.664 4.349 1.00 94.38 93 ALA A O 1
ATOM 711 N N . ILE A 1 94 ? 4.703 12.995 3.270 1.00 94.50 94 ILE A N 1
ATOM 712 C CA . ILE A 1 94 ? 4.981 11.979 2.237 1.00 94.50 94 ILE A CA 1
ATOM 713 C C . ILE A 1 94 ? 6.112 12.387 1.298 1.00 94.50 94 ILE A C 1
ATOM 715 O O . ILE A 1 94 ? 6.880 11.522 0.881 1.00 94.50 94 ILE A O 1
ATOM 719 N N . ALA A 1 95 ? 6.240 13.677 0.974 1.00 95.25 95 ALA A N 1
ATOM 720 C CA . ALA A 1 95 ? 7.299 14.164 0.100 1.00 95.25 95 ALA A CA 1
ATOM 721 C C . ALA A 1 95 ? 8.667 13.960 0.760 1.00 95.25 95 ALA A C 1
ATOM 723 O O . ALA A 1 95 ? 9.554 13.356 0.160 1.00 95.25 95 ALA A O 1
ATOM 724 N N . VAL A 1 96 ? 8.804 14.360 2.029 1.00 95.69 96 VAL A N 1
ATOM 725 C CA . VAL A 1 96 ? 10.025 14.138 2.816 1.00 95.69 96 VAL A CA 1
ATOM 726 C C . VAL A 1 96 ? 10.282 12.642 3.004 1.00 95.69 96 VAL A C 1
ATOM 728 O O . VAL A 1 96 ? 11.396 12.186 2.755 1.00 95.69 96 VAL A O 1
ATOM 731 N N . ARG A 1 97 ? 9.263 11.846 3.362 1.00 94.31 97 ARG A N 1
ATOM 732 C CA . ARG A 1 97 ? 9.394 10.384 3.498 1.00 94.31 97 ARG A CA 1
ATOM 733 C C . ARG A 1 97 ? 9.893 9.730 2.207 1.00 94.31 97 ARG A C 1
ATOM 735 O O . ARG A 1 97 ? 10.772 8.875 2.264 1.00 94.31 97 ARG A O 1
ATOM 742 N N . SER A 1 98 ? 9.358 10.134 1.057 1.00 94.00 98 SER A N 1
ATOM 743 C CA . SER A 1 98 ? 9.741 9.591 -0.252 1.00 94.00 98 SER A CA 1
ATOM 744 C C . SER A 1 98 ? 11.144 10.033 -0.656 1.00 94.00 98 SER A C 1
ATOM 746 O O . SER A 1 98 ? 11.927 9.208 -1.116 1.00 94.00 98 SER A O 1
ATOM 748 N N . ALA A 1 99 ? 11.490 11.303 -0.424 1.00 96.25 99 ALA A N 1
ATOM 749 C CA . ALA A 1 99 ? 12.821 11.838 -0.699 1.00 96.25 99 ALA A CA 1
ATOM 750 C C . ALA A 1 99 ? 13.903 11.140 0.134 1.00 96.25 99 ALA A C 1
ATOM 752 O O . ALA A 1 99 ? 14.968 10.830 -0.390 1.00 96.25 99 ALA A O 1
ATOM 753 N N . VAL A 1 100 ? 13.613 10.837 1.405 1.00 96.44 100 VAL A N 1
ATOM 754 C CA . VAL A 1 100 ? 14.517 10.064 2.265 1.00 96.44 100 VAL A CA 1
ATOM 755 C C . VAL A 1 100 ? 14.600 8.613 1.804 1.00 96.44 100 VAL A C 1
ATOM 757 O O . VAL A 1 100 ? 15.696 8.073 1.757 1.00 96.44 100 VAL A O 1
ATOM 760 N N . ALA A 1 101 ? 13.486 7.971 1.440 1.00 94.88 101 ALA A N 1
ATOM 761 C CA . ALA A 1 101 ? 13.480 6.566 1.027 1.00 94.88 101 ALA A CA 1
ATOM 762 C C . ALA A 1 101 ? 14.189 6.320 -0.317 1.00 94.88 101 ALA A C 1
ATOM 764 O O . ALA A 1 101 ? 14.834 5.286 -0.488 1.00 94.88 101 ALA A O 1
ATOM 765 N N . LEU A 1 102 ? 14.089 7.262 -1.259 1.00 95.19 102 LEU A N 1
ATOM 766 C CA . LEU A 1 102 ? 14.604 7.134 -2.623 1.00 95.19 102 LEU A CA 1
ATOM 767 C C . LEU A 1 102 ? 16.090 6.718 -2.703 1.00 95.19 102 LEU A C 1
ATOM 769 O O . LEU A 1 102 ? 16.364 5.718 -3.369 1.00 95.19 102 LEU A O 1
ATOM 773 N N . PRO A 1 103 ? 17.057 7.383 -2.033 1.00 96.81 103 PRO A N 1
ATOM 774 C CA . PRO A 1 103 ? 18.460 6.970 -2.083 1.00 96.81 103 PRO A CA 1
ATOM 775 C C . PRO A 1 103 ? 18.691 5.568 -1.506 1.00 96.81 103 PRO A C 1
ATOM 777 O O . PRO A 1 103 ? 19.485 4.815 -2.063 1.00 96.81 103 PRO A O 1
ATOM 780 N N . PHE A 1 104 ? 17.979 5.171 -0.444 1.00 96.69 104 PHE A N 1
ATOM 781 C CA . PHE A 1 104 ? 18.105 3.817 0.112 1.00 96.69 104 PHE A CA 1
ATOM 782 C C . PHE A 1 104 ? 17.551 2.752 -0.836 1.00 96.69 104 PHE A C 1
ATOM 784 O O . PHE A 1 104 ? 18.132 1.674 -0.941 1.00 96.69 104 PHE A O 1
ATOM 791 N N . LEU A 1 105 ? 16.462 3.048 -1.554 1.00 94.50 105 LEU A N 1
ATOM 792 C CA . LEU A 1 105 ? 15.917 2.147 -2.572 1.00 94.50 105 LEU A CA 1
ATOM 793 C C . LEU A 1 105 ? 16.889 1.974 -3.745 1.00 94.50 105 LEU A C 1
ATOM 795 O O . LEU A 1 105 ? 17.142 0.845 -4.160 1.00 94.50 105 LEU A O 1
ATOM 799 N N . TRP A 1 106 ? 17.489 3.063 -4.233 1.00 95.06 106 TRP A N 1
ATOM 800 C CA . TRP A 1 106 ? 18.509 2.995 -5.283 1.00 95.06 106 TRP A CA 1
ATOM 801 C C . TRP A 1 106 ? 19.778 2.274 -4.825 1.00 95.06 106 TRP A C 1
ATOM 803 O O . TRP A 1 106 ? 20.330 1.479 -5.583 1.00 95.06 106 TRP A O 1
ATOM 813 N N . LEU A 1 107 ? 20.211 2.484 -3.579 1.00 95.12 107 LEU A N 1
ATOM 814 C CA . LEU A 1 107 ? 21.341 1.763 -2.994 1.00 95.12 107 LEU A CA 1
ATOM 815 C C . LEU A 1 107 ? 21.051 0.260 -2.875 1.00 95.12 107 LEU A C 1
ATOM 817 O O . LEU A 1 107 ? 21.902 -0.560 -3.217 1.00 95.12 107 LEU A O 1
ATOM 821 N N . ALA A 1 108 ? 19.846 -0.113 -2.437 1.00 92.94 108 ALA A N 1
ATOM 822 C CA . ALA A 1 108 ? 19.422 -1.508 -2.381 1.00 92.94 108 ALA A CA 1
ATOM 823 C C . ALA A 1 108 ? 19.383 -2.143 -3.781 1.00 92.94 108 ALA A C 1
ATOM 825 O O . ALA A 1 108 ? 19.887 -3.251 -3.958 1.00 92.94 108 ALA A O 1
ATOM 826 N N . TYR A 1 109 ? 18.851 -1.431 -4.780 1.00 92.50 109 TYR A N 1
ATOM 827 C CA . TYR A 1 109 ? 18.863 -1.860 -6.182 1.00 92.50 109 TYR A CA 1
ATOM 828 C C . TYR A 1 109 ? 20.294 -2.061 -6.706 1.00 92.50 109 TYR A C 1
ATOM 830 O O . TYR A 1 109 ? 20.607 -3.112 -7.273 1.00 92.50 109 TYR A O 1
ATOM 838 N N . TRP A 1 110 ? 21.187 -1.096 -6.472 1.00 92.94 110 TRP A N 1
ATOM 839 C CA . TRP A 1 110 ? 22.598 -1.193 -6.848 1.00 92.94 110 TRP A CA 1
ATOM 840 C C . TRP A 1 110 ? 23.260 -2.415 -6.194 1.00 92.94 110 TRP A C 1
ATOM 842 O O . TRP A 1 110 ? 23.909 -3.217 -6.863 1.00 92.94 110 TRP A O 1
ATOM 852 N N . TRP A 1 111 ? 23.008 -2.640 -4.903 1.00 92.00 111 TRP A N 1
ATOM 853 C CA . TRP A 1 111 ? 23.533 -3.801 -4.187 1.00 92.00 111 TRP A CA 1
ATOM 854 C C . TRP A 1 111 ? 23.020 -5.134 -4.760 1.00 92.00 111 TRP A C 1
ATOM 856 O O . TRP A 1 111 ? 23.796 -6.062 -5.005 1.00 92.00 111 TRP A O 1
ATOM 866 N N . LEU A 1 112 ? 21.712 -5.234 -5.014 1.00 89.94 112 LEU A N 1
ATOM 867 C CA . LEU A 1 112 ? 21.057 -6.433 -5.551 1.00 89.94 112 LEU A CA 1
ATOM 868 C C . LEU A 1 112 ? 21.529 -6.785 -6.967 1.00 89.94 112 LEU A C 1
ATOM 870 O O . LEU A 1 112 ? 21.678 -7.969 -7.284 1.00 89.94 112 LEU A O 1
ATOM 874 N N . THR A 1 113 ? 21.794 -5.780 -7.802 1.00 87.44 113 THR A N 1
ATOM 875 C CA . THR A 1 113 ? 22.248 -5.964 -9.189 1.00 87.44 113 THR A CA 1
ATOM 876 C C . THR A 1 113 ? 23.739 -6.266 -9.300 1.00 87.44 113 THR A C 1
ATOM 878 O O . THR A 1 113 ? 24.126 -7.104 -10.123 1.00 87.44 113 THR A O 1
ATOM 881 N N . HIS A 1 114 ? 24.586 -5.625 -8.490 1.00 86.12 114 HIS A N 1
ATOM 882 C CA . HIS A 1 114 ? 26.040 -5.780 -8.579 1.00 86.12 114 HIS A CA 1
ATOM 883 C C . HIS A 1 114 ? 26.581 -6.957 -7.767 1.00 86.12 114 HIS A C 1
ATOM 885 O O . HIS A 1 114 ? 27.428 -7.686 -8.277 1.00 86.12 114 HIS A O 1
ATOM 891 N N . HIS A 1 115 ? 26.080 -7.183 -6.550 1.00 87.56 115 HIS A N 1
ATOM 892 C CA . HIS A 1 115 ? 26.627 -8.217 -5.662 1.00 87.56 115 HIS A CA 1
ATOM 893 C C . HIS A 1 115 ? 25.831 -9.518 -5.678 1.00 87.56 115 HIS A C 1
ATOM 895 O O . HIS A 1 115 ? 26.402 -10.594 -5.527 1.00 87.56 115 HIS A O 1
ATOM 901 N N . LEU A 1 116 ? 24.511 -9.430 -5.844 1.00 83.12 116 LEU A N 1
ATOM 902 C CA . LEU A 1 116 ? 23.620 -10.583 -5.708 1.00 83.12 116 LEU A CA 1
ATOM 903 C C . LEU A 1 116 ? 23.106 -11.131 -7.045 1.00 83.12 116 LEU A C 1
ATOM 905 O O . LEU A 1 116 ? 22.596 -12.249 -7.058 1.00 83.12 116 LEU A O 1
ATOM 909 N N . ALA A 1 117 ? 23.234 -10.364 -8.136 1.00 81.69 117 ALA A N 1
ATOM 910 C CA . ALA A 1 117 ? 22.746 -10.694 -9.480 1.00 81.69 117 ALA A CA 1
ATOM 911 C C . ALA A 1 117 ? 21.292 -11.219 -9.496 1.00 81.69 117 ALA A C 1
ATOM 913 O O . ALA A 1 117 ? 20.953 -12.120 -10.260 1.00 81.69 117 ALA A O 1
ATOM 914 N N . ARG A 1 118 ? 20.431 -10.676 -8.621 1.00 80.25 118 ARG A N 1
ATOM 915 C CA . ARG A 1 118 ? 19.027 -11.112 -8.472 1.00 80.25 118 ARG A CA 1
ATOM 916 C C . ARG A 1 118 ? 18.033 -10.331 -9.327 1.00 80.25 118 ARG A C 1
ATOM 918 O O . ARG A 1 118 ? 16.868 -10.703 -9.364 1.00 80.25 118 ARG A O 1
ATOM 925 N N . GLU A 1 119 ? 18.493 -9.280 -9.993 1.00 81.69 119 GLU A N 1
ATOM 926 C CA . GLU A 1 119 ? 17.672 -8.360 -10.779 1.00 81.69 119 GLU A CA 1
ATOM 927 C C . GLU A 1 119 ? 18.216 -8.263 -12.216 1.00 81.69 119 GLU A C 1
ATOM 929 O O . GLU A 1 119 ? 19.443 -8.249 -12.402 1.00 81.69 119 GLU A O 1
ATOM 934 N N . PRO A 1 120 ? 17.344 -8.191 -13.240 1.00 82.62 120 PRO A N 1
ATOM 935 C CA . PRO A 1 120 ? 17.763 -8.008 -14.623 1.00 82.62 120 PRO A CA 1
ATOM 936 C C . PRO A 1 120 ? 18.411 -6.631 -14.797 1.00 82.62 120 PRO A C 1
ATOM 938 O O . PRO A 1 120 ? 17.839 -5.616 -14.417 1.00 82.62 120 PRO A O 1
ATOM 941 N N . ARG A 1 121 ? 19.610 -6.581 -15.389 1.00 79.12 121 ARG A N 1
ATOM 942 C CA . ARG A 1 121 ? 20.356 -5.322 -15.592 1.00 79.12 121 ARG A CA 1
ATOM 943 C C . ARG A 1 121 ? 19.857 -4.497 -16.780 1.00 79.12 121 ARG A C 1
ATOM 945 O O . ARG A 1 121 ? 20.164 -3.316 -16.855 1.00 79.12 121 ARG A O 1
ATOM 952 N N . ASP A 1 122 ? 19.088 -5.112 -17.676 1.00 85.75 122 ASP A N 1
ATOM 953 C CA . ASP A 1 122 ? 18.695 -4.529 -18.963 1.00 85.75 122 ASP A CA 1
ATOM 954 C C . ASP A 1 122 ? 17.237 -4.033 -19.006 1.00 85.75 122 ASP A C 1
ATOM 956 O O . ASP A 1 122 ? 16.569 -4.035 -20.036 1.00 85.75 122 ASP A O 1
ATOM 960 N N . TRP A 1 123 ? 16.698 -3.609 -17.860 1.00 85.38 123 TRP A N 1
ATOM 961 C CA . TRP A 1 123 ? 15.312 -3.133 -17.760 1.00 85.38 123 TRP A CA 1
ATOM 962 C C . TRP A 1 123 ? 15.046 -1.837 -18.540 1.00 85.38 123 TRP A C 1
ATOM 964 O O . TRP A 1 123 ? 13.891 -1.514 -18.811 1.00 85.38 123 TRP A O 1
ATOM 974 N N . MET A 1 124 ? 16.089 -1.090 -18.918 1.00 86.19 124 MET A N 1
ATOM 975 C CA . MET A 1 124 ? 15.960 0.156 -19.681 1.00 86.19 124 MET A CA 1
ATOM 976 C C . MET A 1 124 ? 15.361 -0.060 -21.077 1.00 86.19 124 MET A C 1
ATOM 978 O O . MET A 1 124 ? 14.677 0.828 -21.578 1.00 86.19 124 MET A O 1
ATOM 982 N N . HIS A 1 125 ? 15.537 -1.247 -21.661 1.00 89.00 125 HIS A N 1
ATOM 983 C CA . HIS A 1 125 ? 14.982 -1.611 -22.968 1.00 89.00 125 HIS A CA 1
ATOM 984 C C . HIS A 1 125 ? 13.587 -2.253 -22.883 1.00 89.00 125 HIS A C 1
ATOM 986 O O . HIS A 1 125 ? 13.114 -2.843 -23.854 1.00 89.00 125 HIS A O 1
ATOM 992 N N . ALA A 1 126 ? 12.915 -2.167 -21.731 1.00 90.31 126 ALA A N 1
ATOM 993 C CA . ALA A 1 126 ? 11.551 -2.663 -21.590 1.00 90.31 126 ALA A CA 1
ATOM 994 C C . ALA A 1 126 ? 10.574 -1.939 -22.536 1.00 90.31 126 ALA A C 1
ATOM 996 O O . ALA A 1 126 ? 10.718 -0.752 -22.828 1.00 90.31 126 ALA A O 1
ATOM 997 N N . ASP A 1 127 ? 9.540 -2.661 -22.972 1.00 93.25 127 ASP A N 1
ATOM 998 C CA . ASP A 1 127 ? 8.497 -2.133 -23.855 1.00 93.25 127 ASP A CA 1
ATOM 999 C C . ASP A 1 127 ? 7.760 -0.921 -23.245 1.00 93.25 127 ASP A C 1
ATOM 1001 O O . ASP A 1 127 ? 7.578 -0.820 -22.025 1.00 93.25 127 ASP A O 1
ATOM 1005 N N . GLY A 1 128 ? 7.264 -0.025 -24.103 1.00 93.31 128 GLY A N 1
ATOM 1006 C CA . GLY A 1 128 ? 6.556 1.193 -23.705 1.00 93.31 128 GLY A CA 1
ATOM 1007 C C . GLY A 1 128 ? 5.323 0.916 -22.841 1.00 93.31 128 GLY A C 1
ATOM 1008 O O . GLY A 1 128 ? 5.048 1.661 -21.900 1.00 93.31 128 GLY A O 1
ATOM 1009 N N . LEU A 1 129 ? 4.615 -0.197 -23.074 1.00 93.00 129 LEU A N 1
ATOM 1010 C CA . LEU A 1 129 ? 3.481 -0.593 -22.236 1.00 93.00 129 LEU A CA 1
ATOM 1011 C C . LEU A 1 129 ? 3.918 -1.020 -20.825 1.00 93.00 129 LEU A C 1
ATOM 1013 O O . LEU A 1 129 ? 3.195 -0.784 -19.854 1.00 93.00 129 LEU A O 1
ATOM 1017 N N . THR A 1 130 ? 5.099 -1.627 -20.691 1.00 93.25 130 THR A N 1
ATOM 1018 C CA . THR A 1 130 ? 5.681 -1.988 -19.387 1.00 93.25 130 THR A CA 1
ATOM 1019 C C . THR A 1 130 ? 6.050 -0.730 -18.610 1.00 93.25 130 THR A C 1
ATOM 1021 O O . THR A 1 130 ? 5.683 -0.597 -17.441 1.00 93.25 130 THR A O 1
ATOM 1024 N N . TRP A 1 131 ? 6.672 0.238 -19.285 1.00 94.81 131 TRP A N 1
ATOM 1025 C CA . TRP A 1 131 ? 6.951 1.557 -18.723 1.00 94.81 131 TRP A CA 1
ATOM 1026 C C . TRP A 1 131 ? 5.686 2.306 -18.314 1.00 94.81 131 TRP A C 1
ATOM 1028 O O . TRP A 1 131 ? 5.645 2.882 -17.230 1.00 94.81 131 TRP A O 1
ATOM 1038 N N . LEU A 1 132 ? 4.626 2.247 -19.122 1.00 95.50 132 LEU A N 1
ATOM 1039 C CA . LEU A 1 132 ? 3.348 2.874 -18.796 1.00 95.50 132 LEU A CA 1
ATOM 1040 C C . LEU A 1 132 ? 2.727 2.263 -17.532 1.00 95.50 132 LEU A C 1
ATOM 1042 O O . LEU A 1 132 ? 2.312 2.995 -16.632 1.00 95.50 132 LEU A O 1
ATOM 1046 N N . LYS A 1 133 ? 2.705 0.928 -17.423 1.00 93.25 133 LYS A N 1
ATOM 1047 C CA . LYS A 1 133 ? 2.230 0.222 -16.220 1.00 93.25 133 LYS A CA 1
ATOM 1048 C C . LYS A 1 133 ? 3.049 0.603 -14.985 1.00 93.25 133 LYS A C 1
ATOM 1050 O O . LYS A 1 133 ? 2.475 0.822 -13.918 1.00 93.25 133 LYS A O 1
ATOM 1055 N N . LEU A 1 134 ? 4.369 0.721 -15.130 1.00 93.56 134 LEU A N 1
ATOM 1056 C CA . LEU A 1 134 ? 5.264 1.095 -14.040 1.00 93.56 134 LEU A CA 1
ATOM 1057 C C . LEU A 1 134 ? 5.065 2.556 -13.612 1.00 93.56 134 LEU A C 1
ATOM 1059 O O . LEU A 1 134 ? 4.823 2.823 -12.440 1.00 93.56 134 LEU A O 1
ATOM 1063 N N . ILE A 1 135 ? 5.121 3.505 -14.545 1.00 95.56 135 ILE A N 1
ATOM 1064 C CA . ILE A 1 135 ? 5.071 4.939 -14.239 1.00 95.56 135 ILE A CA 1
ATOM 1065 C C . ILE A 1 135 ? 3.662 5.358 -13.823 1.00 95.56 135 ILE A C 1
ATOM 1067 O O . ILE A 1 135 ? 3.488 5.963 -12.768 1.00 95.56 135 ILE A O 1
ATOM 1071 N N . VAL A 1 136 ? 2.645 5.033 -14.622 1.00 95.81 136 VAL A N 1
ATOM 1072 C CA . VAL A 1 136 ? 1.273 5.491 -14.365 1.00 95.81 136 VAL A CA 1
ATOM 1073 C C . VAL A 1 136 ? 0.604 4.614 -13.316 1.00 95.81 136 VAL A C 1
ATOM 1075 O O . VAL A 1 136 ? 0.082 5.129 -12.331 1.00 95.81 136 VAL A O 1
ATOM 1078 N N . GLY A 1 137 ? 0.647 3.292 -13.490 1.00 92.31 137 GLY A N 1
ATOM 1079 C CA . GLY A 1 137 ? 0.011 2.355 -12.563 1.00 92.31 137 GLY A CA 1
ATOM 1080 C C . GLY A 1 137 ? 0.688 2.346 -11.194 1.00 92.31 137 GLY A C 1
ATOM 1081 O O . GLY A 1 137 ? 0.071 2.686 -10.184 1.00 92.31 137 GLY A O 1
ATOM 1082 N N . SER A 1 138 ? 1.969 1.976 -11.153 1.00 90.88 138 SER A N 1
ATOM 1083 C CA . SER A 1 138 ? 2.691 1.859 -9.882 1.00 90.88 138 SER A CA 1
ATOM 1084 C C . SER A 1 138 ? 3.141 3.213 -9.328 1.00 90.88 138 SER A C 1
ATOM 1086 O O . SER A 1 138 ? 2.988 3.458 -8.135 1.00 90.88 138 SER A O 1
ATOM 1088 N N . GLY A 1 139 ? 3.707 4.093 -10.155 1.00 92.38 139 GLY A N 1
ATOM 1089 C CA . GLY A 1 139 ? 4.278 5.364 -9.704 1.00 92.38 139 GLY A CA 1
ATOM 1090 C C . GLY A 1 139 ? 3.216 6.400 -9.340 1.00 92.38 139 GLY A C 1
ATOM 1091 O O . GLY A 1 139 ? 3.186 6.893 -8.212 1.00 92.38 139 GLY A O 1
ATOM 1092 N N . LEU A 1 140 ? 2.330 6.725 -10.281 1.00 95.12 140 LEU A N 1
ATOM 1093 C CA . LEU A 1 140 ? 1.362 7.805 -10.111 1.00 95.12 140 LEU A CA 1
ATOM 1094 C C . LEU A 1 140 ? 0.125 7.365 -9.325 1.00 95.12 140 LEU A C 1
ATOM 1096 O O . LEU A 1 140 ? -0.229 8.021 -8.350 1.00 95.12 140 LEU A O 1
ATOM 1100 N N . ILE A 1 141 ? -0.529 6.269 -9.717 1.00 95.00 141 ILE A N 1
ATOM 1101 C CA . ILE A 1 141 ? -1.779 5.830 -9.080 1.00 95.00 141 ILE A CA 1
ATOM 1102 C C . ILE A 1 141 ? -1.491 5.210 -7.709 1.00 95.00 141 ILE A C 1
ATOM 1104 O O . ILE A 1 141 ? -1.959 5.729 -6.693 1.00 95.00 141 ILE A O 1
ATOM 1108 N N . ALA A 1 142 ? -0.719 4.120 -7.657 1.00 90.12 142 ALA A N 1
ATOM 1109 C CA . ALA A 1 142 ? -0.455 3.422 -6.398 1.00 90.12 142 ALA A CA 1
ATOM 1110 C C . ALA A 1 142 ? 0.503 4.207 -5.485 1.00 90.12 142 ALA A C 1
ATOM 1112 O O . ALA A 1 142 ? 0.257 4.309 -4.284 1.00 90.12 142 ALA A O 1
ATOM 1113 N N . GLY A 1 143 ? 1.565 4.782 -6.054 1.00 90.31 143 GLY A N 1
ATOM 1114 C CA . GLY A 1 143 ? 2.561 5.564 -5.333 1.00 90.31 143 GLY A CA 1
ATOM 1115 C C . GLY A 1 143 ? 2.014 6.916 -4.884 1.00 90.31 143 GLY A C 1
ATOM 1116 O O . GLY A 1 143 ? 1.668 7.085 -3.720 1.00 90.31 143 GLY A O 1
ATOM 1117 N N . ALA A 1 144 ? 1.934 7.894 -5.784 1.00 93.75 144 ALA A N 1
ATOM 1118 C CA . ALA A 1 144 ? 1.547 9.256 -5.418 1.00 93.75 144 ALA A CA 1
ATOM 1119 C C . ALA A 1 144 ? 0.086 9.356 -4.949 1.00 93.75 144 ALA A C 1
ATOM 1121 O O . ALA A 1 144 ? -0.167 9.822 -3.840 1.00 93.75 144 ALA A O 1
ATOM 1122 N N . GLY A 1 145 ? -0.874 8.895 -5.754 1.00 95.00 145 GLY A N 1
ATOM 1123 C CA . GLY A 1 145 ? -2.302 8.980 -5.443 1.00 95.00 145 GLY A CA 1
ATOM 1124 C C . GLY A 1 145 ? -2.653 8.245 -4.152 1.00 95.00 145 GLY A C 1
ATOM 1125 O O . GLY A 1 145 ? -3.196 8.841 -3.222 1.00 95.00 145 GLY A O 1
ATOM 1126 N N . GLY A 1 146 ? -2.272 6.968 -4.064 1.00 93.56 146 GLY A N 1
ATOM 1127 C CA . GLY A 1 146 ? -2.476 6.144 -2.873 1.00 93.56 146 GLY A CA 1
ATOM 1128 C C . GLY A 1 146 ? -1.884 6.770 -1.609 1.00 93.56 146 GLY A C 1
ATOM 1129 O O . GLY A 1 146 ? -2.579 6.874 -0.597 1.00 93.56 146 GLY A O 1
ATOM 1130 N N . MET A 1 147 ? -0.636 7.254 -1.664 1.00 94.19 147 MET A N 1
ATOM 1131 C CA . MET A 1 147 ? 0.003 7.897 -0.511 1.00 94.19 147 MET A CA 1
ATOM 1132 C C . MET A 1 147 ? -0.662 9.223 -0.127 1.00 94.19 147 MET A C 1
ATOM 1134 O O . MET A 1 147 ? -0.882 9.450 1.061 1.00 94.19 147 MET A O 1
ATOM 1138 N N . ILE A 1 148 ? -1.033 10.076 -1.088 1.00 95.12 148 ILE A N 1
ATOM 1139 C CA . ILE A 1 148 ? -1.708 11.355 -0.811 1.00 95.12 148 ILE A CA 1
ATOM 1140 C C . ILE A 1 148 ? -3.029 11.114 -0.080 1.00 95.12 148 ILE A C 1
ATOM 1142 O O . ILE A 1 148 ? -3.246 11.682 0.992 1.00 95.12 148 ILE A O 1
ATOM 1146 N N . PHE A 1 149 ? -3.893 10.246 -0.615 1.00 96.12 149 PHE A N 1
ATOM 1147 C CA . PHE A 1 149 ? -5.186 9.960 0.010 1.00 96.12 149 PHE A CA 1
ATOM 1148 C C . PHE A 1 149 ? -5.026 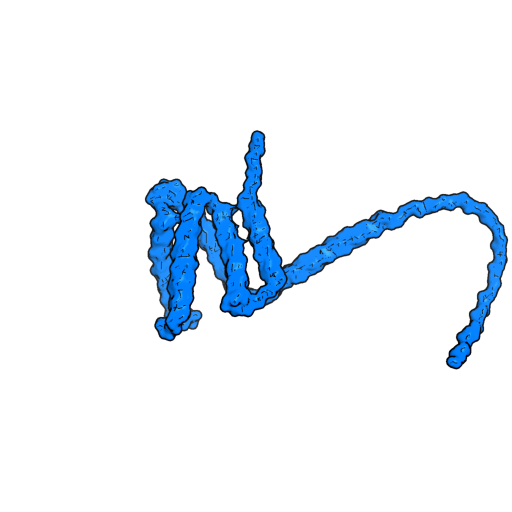9.285 1.372 1.00 96.12 149 PHE A C 1
ATOM 1150 O O . PHE A 1 149 ? -5.714 9.654 2.325 1.00 96.12 149 PHE A O 1
ATOM 1157 N N . PHE A 1 150 ? -4.091 8.339 1.495 1.00 95.00 150 PHE A N 1
ATOM 1158 C CA . PHE A 1 150 ? -3.846 7.649 2.756 1.00 95.00 150 PHE A CA 1
ATOM 1159 C C . PHE A 1 150 ? -3.357 8.607 3.851 1.00 95.00 150 PHE A C 1
ATOM 1161 O O . PHE A 1 150 ? -3.897 8.597 4.955 1.00 95.00 150 PHE A O 1
ATOM 1168 N N . TYR A 1 151 ? -2.397 9.487 3.554 1.00 94.12 151 TYR A N 1
ATOM 1169 C CA . TYR A 1 151 ? -1.851 10.420 4.545 1.00 94.12 151 TYR A CA 1
ATOM 1170 C C . TYR A 1 151 ? -2.807 11.568 4.859 1.00 94.12 151 TYR A C 1
ATOM 1172 O O . TYR A 1 151 ? -2.865 12.017 6.004 1.00 94.12 151 TYR A O 1
ATOM 1180 N N . ALA A 1 152 ? -3.608 12.010 3.887 1.00 94.62 152 ALA A N 1
ATOM 1181 C CA . ALA A 1 152 ? -4.711 12.926 4.151 1.00 94.62 152 ALA A CA 1
ATOM 1182 C C . ALA A 1 152 ? -5.722 12.301 5.128 1.00 94.62 152 ALA A C 1
ATOM 1184 O O . ALA A 1 152 ? -6.096 12.933 6.116 1.00 94.62 152 ALA A O 1
ATOM 1185 N N . ALA A 1 153 ? -6.098 11.036 4.921 1.00 94.06 153 ALA A N 1
ATOM 1186 C CA . ALA A 1 153 ? -6.984 10.315 5.831 1.00 94.06 153 ALA A CA 1
ATOM 1187 C C . ALA A 1 153 ? -6.354 10.109 7.219 1.00 94.06 153 ALA A C 1
ATOM 1189 O O . ALA A 1 153 ? -7.026 10.303 8.232 1.00 94.06 153 ALA A O 1
ATOM 1190 N N . LEU A 1 154 ? -5.057 9.785 7.293 1.00 92.44 154 LEU A N 1
ATOM 1191 C CA . LEU A 1 154 ? -4.330 9.689 8.562 1.00 92.44 154 LEU A CA 1
ATOM 1192 C C . LEU A 1 154 ? -4.273 11.016 9.308 1.00 92.44 154 LEU A C 1
ATOM 1194 O O . LEU A 1 154 ? -4.285 11.007 10.535 1.00 92.44 154 LEU A O 1
ATOM 1198 N N . ASN A 1 155 ? -4.222 12.149 8.612 1.00 92.62 155 ASN A N 1
ATOM 1199 C CA . ASN A 1 155 ? -4.272 13.452 9.264 1.00 92.62 155 ASN A CA 1
ATOM 1200 C C . ASN A 1 155 ? -5.619 13.662 9.981 1.00 92.62 155 ASN A C 1
ATOM 1202 O O . ASN A 1 155 ? -5.643 14.143 11.110 1.00 92.62 155 ASN A O 1
ATOM 1206 N N . LEU A 1 156 ? -6.715 13.213 9.362 1.00 91.81 156 LEU A N 1
ATOM 1207 C CA . LEU A 1 156 ? -8.089 13.394 9.844 1.00 91.81 156 LEU A CA 1
ATOM 1208 C C . LEU A 1 156 ? -8.561 12.320 10.839 1.00 91.81 156 LEU A C 1
ATOM 1210 O O . LEU A 1 156 ? -9.501 12.559 11.591 1.00 91.81 156 LEU A O 1
ATOM 1214 N N . GLY A 1 157 ? -7.944 11.136 10.842 1.00 89.81 157 GLY A N 1
ATOM 1215 C CA . GLY A 1 157 ? -8.410 9.982 11.613 1.00 89.81 157 GLY A CA 1
ATOM 1216 C C . GLY A 1 157 ? -7.344 9.307 12.475 1.00 89.81 157 GLY A C 1
ATOM 1217 O O . GLY A 1 157 ? -6.160 9.648 12.460 1.00 89.81 157 GLY A O 1
ATOM 1218 N N . GLU A 1 158 ? -7.783 8.316 13.246 1.00 89.00 158 GLU A N 1
ATOM 1219 C CA . GLU A 1 158 ? -6.916 7.463 14.060 1.00 89.00 158 GLU A CA 1
ATOM 1220 C C . GLU A 1 158 ? -6.227 6.402 13.190 1.00 89.00 158 GLU A C 1
ATOM 1222 O O . GLU A 1 158 ? -6.865 5.757 12.351 1.00 89.00 158 GLU A O 1
ATOM 1227 N N . VAL A 1 159 ? -4.933 6.160 13.429 1.00 88.25 159 VAL A N 1
ATOM 1228 C CA . VAL A 1 159 ? -4.145 5.152 12.686 1.00 88.25 159 VAL A CA 1
ATOM 1229 C C . VAL A 1 159 ? -4.778 3.764 12.800 1.00 88.25 159 VAL A C 1
ATOM 1231 O O . VAL A 1 159 ? -4.834 3.034 11.811 1.00 88.25 159 VAL A O 1
ATOM 1234 N N . SER A 1 160 ? -5.307 3.423 13.980 1.00 88.62 160 SER A N 1
ATOM 1235 C CA . SER A 1 160 ? -5.970 2.146 14.273 1.00 88.62 160 SER A CA 1
ATOM 1236 C C . SER A 1 160 ? -7.253 1.914 13.474 1.00 88.62 160 SER A C 1
ATOM 1238 O O . SER A 1 160 ? -7.673 0.769 13.350 1.00 88.62 160 SER A O 1
ATOM 1240 N N . ARG A 1 161 ? -7.862 2.960 12.901 1.00 90.69 161 ARG A N 1
ATOM 1241 C CA . ARG A 1 161 ? -9.067 2.846 12.069 1.00 90.69 161 ARG A CA 1
ATOM 1242 C C . ARG A 1 161 ? -8.761 2.972 10.588 1.00 90.69 161 ARG A C 1
ATOM 1244 O O . ARG A 1 161 ? -9.146 2.114 9.801 1.00 90.69 161 ARG A O 1
ATOM 1251 N N . ILE A 1 162 ? -8.042 4.024 10.209 1.00 93.12 162 ILE A N 1
ATOM 1252 C CA . ILE A 1 162 ? -7.789 4.347 8.801 1.00 93.12 162 ILE A CA 1
ATOM 1253 C C . ILE A 1 162 ? -6.938 3.267 8.132 1.00 93.12 162 ILE A C 1
ATOM 1255 O O . ILE A 1 162 ? -7.230 2.846 7.013 1.00 93.12 162 ILE A O 1
ATOM 1259 N N . LYS A 1 163 ? -5.896 2.785 8.821 1.00 91.75 163 LYS A N 1
ATOM 1260 C CA . LYS A 1 163 ? -4.952 1.839 8.228 1.00 91.75 163 LYS A CA 1
ATOM 1261 C C . LYS A 1 163 ? -5.572 0.468 7.956 1.00 91.75 163 LYS A C 1
ATOM 1263 O O . LYS A 1 163 ? -5.429 0.017 6.822 1.00 91.75 163 LYS A O 1
ATOM 1268 N N . PRO A 1 164 ? -6.288 -0.177 8.898 1.00 93.31 164 PRO A N 1
ATOM 1269 C CA . PRO A 1 164 ? -6.981 -1.426 8.595 1.00 93.31 164 PRO A CA 1
ATOM 1270 C C . PRO A 1 164 ? -7.980 -1.290 7.444 1.00 93.31 164 PRO A C 1
ATOM 1272 O O . PRO A 1 164 ? -7.987 -2.146 6.571 1.00 93.31 164 PRO A O 1
ATOM 1275 N N . ILE A 1 165 ? -8.747 -0.194 7.371 1.00 92.75 165 ILE A N 1
ATOM 1276 C CA . ILE A 1 165 ? -9.687 0.052 6.261 1.00 92.75 165 ILE A CA 1
ATOM 1277 C C . ILE A 1 165 ? -8.954 0.078 4.916 1.00 92.75 165 ILE A C 1
ATOM 1279 O O . ILE A 1 165 ? -9.297 -0.684 4.012 1.00 92.75 165 ILE A O 1
ATOM 1283 N N . ALA A 1 166 ? -7.908 0.897 4.790 1.00 92.19 166 ALA A N 1
ATOM 1284 C CA . ALA A 1 166 ? -7.139 1.000 3.551 1.00 92.19 166 ALA A CA 1
ATOM 1285 C C . ALA A 1 166 ? -6.447 -0.328 3.179 1.00 92.19 166 ALA A C 1
ATOM 1287 O O . ALA A 1 166 ? -6.498 -0.766 2.028 1.00 92.19 166 ALA A O 1
ATOM 1288 N N . PHE A 1 167 ? -5.840 -1.003 4.159 1.00 90.94 167 PHE A N 1
ATOM 1289 C CA . PHE A 1 167 ? -5.059 -2.225 3.947 1.00 90.94 167 PHE A CA 1
ATOM 1290 C C . PHE A 1 167 ? -5.911 -3.499 3.867 1.00 90.94 167 PHE A C 1
ATOM 1292 O O . PHE A 1 167 ? -5.376 -4.537 3.498 1.00 90.94 167 PHE A O 1
ATOM 1299 N N . ALA A 1 168 ? -7.213 -3.450 4.160 1.00 92.75 168 ALA A N 1
ATOM 1300 C CA . ALA A 1 168 ? -8.147 -4.534 3.849 1.00 92.75 168 ALA A CA 1
ATOM 1301 C C . ALA A 1 168 ? -8.761 -4.401 2.455 1.00 92.75 168 ALA A C 1
ATOM 1303 O O . ALA A 1 168 ? -9.001 -5.412 1.792 1.00 92.75 168 ALA A O 1
ATOM 1304 N N . LEU A 1 169 ? -8.964 -3.169 1.982 1.00 92.19 169 LEU A N 1
ATOM 1305 C CA . LEU A 1 169 ? -9.415 -2.930 0.615 1.00 92.19 169 LEU A CA 1
ATOM 1306 C C . LEU A 1 169 ? -8.339 -3.299 -0.410 1.00 92.19 169 LEU A C 1
ATOM 1308 O O . LEU A 1 169 ? -8.680 -3.863 -1.443 1.00 92.19 169 LEU A O 1
ATOM 1312 N N . ALA A 1 170 ? -7.057 -3.054 -0.124 1.00 91.19 170 ALA A N 1
ATOM 1313 C CA . ALA A 1 170 ? -5.975 -3.350 -1.068 1.00 91.19 170 ALA A CA 1
ATOM 1314 C C . ALA A 1 170 ? -5.859 -4.848 -1.458 1.00 91.19 170 ALA A C 1
ATOM 1316 O O . ALA A 1 170 ? -5.789 -5.141 -2.650 1.00 91.19 170 ALA A O 1
ATOM 1317 N N . PRO A 1 171 ? -5.902 -5.827 -0.530 1.00 90.44 171 PRO A N 1
ATOM 1318 C CA . PRO A 1 171 ? -5.984 -7.243 -0.888 1.00 90.44 171 PRO A CA 1
ATOM 1319 C C . PRO A 1 171 ? -7.261 -7.594 -1.658 1.00 90.44 171 PRO A C 1
ATOM 1321 O O . PRO A 1 171 ? -7.207 -8.396 -2.588 1.00 90.44 171 PRO A O 1
ATOM 1324 N N . ALA A 1 172 ? -8.404 -6.995 -1.301 1.00 91.44 172 ALA A N 1
ATOM 1325 C CA . ALA A 1 172 ? -9.675 -7.249 -1.977 1.00 91.44 172 ALA A CA 1
ATOM 1326 C C . ALA A 1 172 ? -9.641 -6.786 -3.443 1.00 91.44 172 ALA A C 1
ATOM 1328 O O . ALA A 1 172 ? -9.988 -7.550 -4.345 1.00 91.44 172 ALA A O 1
ATOM 1329 N N . THR A 1 173 ? -9.165 -5.562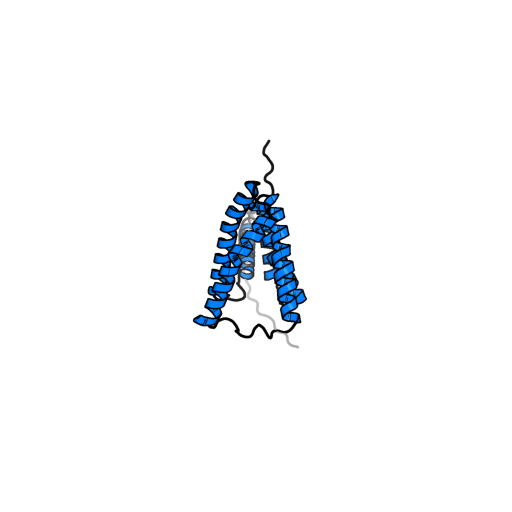 -3.694 1.00 92.25 173 THR A N 1
ATOM 1330 C CA . THR A 1 173 ? -8.995 -5.029 -5.051 1.00 92.25 173 THR A CA 1
ATOM 1331 C C . THR A 1 173 ? -7.898 -5.767 -5.808 1.00 92.25 173 THR A C 1
ATOM 1333 O O . THR A 1 173 ? -8.081 -6.062 -6.984 1.00 92.25 173 THR A O 1
ATOM 1336 N N . GLY A 1 174 ? -6.800 -6.137 -5.143 1.00 91.00 174 GLY A N 1
ATOM 1337 C CA . GLY A 1 174 ? -5.711 -6.913 -5.732 1.00 91.00 174 GLY A CA 1
ATOM 1338 C C . GLY A 1 174 ? -6.166 -8.279 -6.241 1.00 91.00 174 GLY A C 1
ATOM 1339 O O . GLY A 1 174 ? -5.858 -8.638 -7.371 1.00 91.00 174 GLY A O 1
ATOM 1340 N N . VAL A 1 175 ? -6.962 -9.017 -5.463 1.00 91.88 175 VAL A N 1
ATOM 1341 C CA . VAL A 1 175 ? -7.515 -10.306 -5.908 1.00 91.88 175 VAL A CA 1
ATOM 1342 C C . VAL A 1 175 ? -8.533 -10.125 -7.036 1.00 91.88 175 VAL A C 1
ATOM 1344 O O . VAL A 1 175 ? -8.525 -10.902 -7.990 1.00 91.88 175 VAL A O 1
ATOM 1347 N N . LEU A 1 176 ? -9.393 -9.104 -6.957 1.00 91.75 176 LEU A N 1
ATOM 1348 C CA . LEU A 1 176 ? -10.382 -8.824 -7.999 1.00 91.75 176 LEU A CA 1
ATOM 1349 C C . LEU A 1 176 ? -9.712 -8.466 -9.333 1.00 91.75 176 LEU A C 1
ATOM 1351 O O . LEU A 1 176 ? -10.052 -9.037 -10.366 1.00 91.75 176 LEU A O 1
ATOM 1355 N N . LEU A 1 177 ? -8.736 -7.557 -9.313 1.00 91.06 177 LEU A N 1
ATOM 1356 C CA . LEU A 1 177 ? -7.976 -7.166 -10.500 1.00 91.06 177 LEU A CA 1
ATOM 1357 C C . LEU A 1 177 ? -7.034 -8.279 -10.968 1.00 91.06 177 LEU A C 1
ATOM 1359 O O . LEU A 1 177 ? -6.859 -8.449 -12.168 1.00 91.06 177 LEU A O 1
ATOM 1363 N N . GLY A 1 178 ? -6.483 -9.082 -10.057 1.00 91.88 178 GLY A N 1
ATOM 1364 C CA . GLY A 1 178 ? -5.734 -10.293 -10.393 1.00 91.88 178 GLY A CA 1
ATOM 1365 C C . GLY A 1 178 ? -6.575 -11.267 -11.214 1.00 91.88 178 GLY A C 1
ATOM 1366 O O . GLY A 1 178 ? -6.126 -11.774 -12.239 1.00 91.88 178 GLY A O 1
ATOM 1367 N N . TRP A 1 179 ? -7.834 -11.464 -10.824 1.00 93.38 179 TRP A N 1
ATOM 1368 C CA . TRP A 1 179 ? -8.769 -12.293 -11.579 1.00 93.38 179 TRP A CA 1
ATOM 1369 C C . TRP A 1 179 ? -9.177 -11.670 -12.920 1.00 93.38 179 TRP A C 1
ATOM 1371 O O . TRP A 1 179 ? -9.123 -12.349 -13.941 1.00 93.38 179 TRP A O 1
ATOM 1381 N N . LEU A 1 180 ? -9.549 -10.386 -12.937 1.00 92.25 180 LEU A N 1
ATOM 1382 C CA . LEU A 1 180 ? -10.081 -9.728 -14.138 1.00 92.25 180 LEU A CA 1
ATOM 1383 C C . LEU A 1 180 ? -9.008 -9.356 -15.171 1.00 92.25 180 LEU A C 1
ATOM 1385 O O . LEU A 1 180 ? -9.248 -9.476 -16.368 1.00 92.25 180 LEU A O 1
ATOM 1389 N N . ALA A 1 181 ? -7.848 -8.874 -14.724 1.00 90.25 181 ALA A N 1
ATOM 1390 C CA . ALA A 1 181 ? -6.818 -8.293 -15.586 1.00 90.25 181 ALA A CA 1
ATOM 1391 C C . ALA A 1 181 ? -5.572 -9.179 -15.742 1.00 90.25 181 ALA A C 1
ATOM 1393 O O . ALA A 1 181 ? -4.918 -9.107 -16.779 1.00 90.25 181 ALA A O 1
ATOM 1394 N N . LEU A 1 182 ? -5.236 -10.005 -14.740 1.00 88.00 182 LEU A N 1
ATOM 1395 C CA . LEU A 1 182 ? -4.089 -10.926 -14.799 1.00 88.00 182 LEU A CA 1
ATOM 1396 C C . LEU A 1 182 ? -4.499 -12.381 -15.092 1.00 88.00 182 LEU A C 1
ATOM 1398 O O . LEU A 1 182 ? -3.630 -13.229 -15.283 1.00 88.00 182 LEU A O 1
ATOM 1402 N N . GLY A 1 183 ? -5.803 -12.677 -15.156 1.00 87.31 183 GLY A N 1
ATOM 1403 C CA . GLY A 1 183 ? -6.321 -14.018 -15.441 1.00 87.31 183 GLY A CA 1
ATOM 1404 C C . GLY A 1 183 ? -6.096 -15.027 -14.311 1.00 87.31 183 GLY A C 1
ATOM 1405 O O . GLY A 1 183 ? -6.117 -16.235 -14.548 1.00 87.31 183 GLY A O 1
ATOM 1406 N N . GLU A 1 184 ? -5.860 -14.569 -13.079 1.00 89.69 184 GLU A N 1
ATOM 1407 C CA . GLU A 1 184 ? -5.672 -15.471 -11.945 1.00 89.69 184 GLU A CA 1
ATOM 1408 C C . GLU A 1 184 ? -6.961 -16.230 -11.599 1.00 89.69 184 GLU A C 1
ATOM 1410 O O . GLU A 1 184 ? -8.035 -15.631 -11.556 1.00 89.69 184 GLU A O 1
ATOM 1415 N N . PRO A 1 185 ? -6.897 -17.520 -11.224 1.00 88.62 185 PRO A N 1
ATOM 1416 C CA . PRO A 1 185 ? -8.090 -18.253 -10.829 1.00 88.62 185 PRO A CA 1
ATOM 1417 C C . PRO A 1 185 ? -8.707 -17.662 -9.552 1.00 88.62 185 PRO A C 1
ATOM 1419 O O . PRO A 1 185 ? -8.038 -17.517 -8.515 1.00 88.62 185 PRO A O 1
ATOM 1422 N N . MET A 1 186 ? -10.010 -17.368 -9.617 1.00 88.75 186 MET A N 1
ATOM 1423 C CA . MET A 1 186 ? -10.815 -16.989 -8.458 1.00 88.75 186 MET A CA 1
ATOM 1424 C C . MET A 1 186 ? -11.311 -18.250 -7.752 1.00 88.75 186 MET A C 1
ATOM 1426 O O . MET A 1 186 ? -12.187 -18.957 -8.244 1.00 88.75 186 MET A O 1
ATOM 1430 N N . THR A 1 187 ? -10.734 -18.550 -6.590 1.00 91.12 187 THR A N 1
ATOM 1431 C CA . THR A 1 187 ? -11.123 -19.715 -5.786 1.00 91.12 187 THR A CA 1
ATOM 1432 C C . THR A 1 187 ? -12.034 -19.302 -4.637 1.00 91.12 187 THR A C 1
ATOM 1434 O O . THR A 1 187 ? -11.915 -18.198 -4.102 1.00 91.12 187 THR A O 1
ATOM 1437 N N . VAL A 1 188 ? -12.889 -20.225 -4.184 1.00 88.88 188 VAL A N 1
ATOM 1438 C CA . VAL A 1 188 ? -13.731 -20.016 -2.991 1.00 88.88 188 VAL A CA 1
ATOM 1439 C C . VAL A 1 188 ? -12.876 -19.638 -1.777 1.00 88.88 188 VAL A C 1
ATOM 1441 O O . VAL A 1 188 ? -13.260 -18.757 -1.018 1.00 88.88 188 VAL A O 1
ATOM 1444 N N . LYS A 1 189 ? -11.669 -20.212 -1.647 1.00 86.62 189 LYS A N 1
ATOM 1445 C CA . LYS A 1 189 ? -10.714 -19.888 -0.574 1.00 86.62 189 LYS A CA 1
ATOM 1446 C C . LYS A 1 189 ? -10.275 -18.418 -0.590 1.00 86.62 189 LYS A C 1
ATOM 1448 O O . LYS A 1 189 ? -10.277 -17.780 0.463 1.00 86.62 189 LYS A O 1
ATOM 1453 N N . LYS A 1 190 ? -9.930 -17.866 -1.766 1.00 88.12 190 LYS A N 1
ATOM 1454 C CA . LYS A 1 190 ? -9.584 -16.437 -1.914 1.00 88.12 190 LYS A CA 1
ATOM 1455 C C . LYS A 1 190 ? -10.762 -15.553 -1.490 1.00 88.12 190 LYS A C 1
ATOM 1457 O O . LYS A 1 190 ? -10.575 -14.629 -0.703 1.00 88.12 190 LYS A O 1
ATOM 1462 N N . LEU A 1 191 ? -11.974 -15.890 -1.938 1.00 90.38 191 LEU A N 1
ATOM 1463 C CA . LEU A 1 191 ? -13.186 -15.141 -1.603 1.00 90.38 191 LEU A CA 1
ATOM 1464 C C . LEU A 1 191 ? -13.493 -15.174 -0.098 1.00 90.38 191 LEU A C 1
ATOM 1466 O O . LEU A 1 191 ? -13.722 -14.127 0.506 1.00 90.38 191 LEU A O 1
ATOM 1470 N N . THR A 1 192 ? -13.433 -16.352 0.531 1.00 92.06 192 THR A N 1
ATOM 1471 C CA . THR A 1 192 ? -13.627 -16.482 1.982 1.00 92.06 192 THR A CA 1
ATOM 1472 C C . THR A 1 192 ? -12.555 -15.730 2.769 1.00 92.06 192 THR A C 1
ATOM 1474 O O . THR A 1 192 ? -12.870 -15.110 3.778 1.00 92.06 192 THR A O 1
ATOM 1477 N N . GLY A 1 193 ? -11.303 -15.725 2.297 1.00 91.12 193 GLY A N 1
ATOM 1478 C CA . GLY A 1 193 ? -10.217 -14.973 2.928 1.00 91.12 193 GLY A CA 1
ATOM 1479 C C . GLY A 1 193 ? -10.464 -13.464 2.907 1.00 91.12 193 GLY A C 1
ATOM 1480 O O . GLY A 1 193 ? -10.342 -12.810 3.939 1.00 91.12 193 GLY A O 1
ATOM 1481 N N . ILE A 1 194 ? -10.888 -12.920 1.763 1.00 91.94 194 ILE A N 1
ATOM 1482 C CA . ILE A 1 194 ? -11.258 -11.501 1.642 1.00 91.94 194 ILE A CA 1
ATOM 1483 C C . ILE A 1 194 ? -12.417 -11.164 2.580 1.00 91.94 194 ILE A C 1
ATOM 1485 O O . ILE A 1 194 ? -12.341 -10.175 3.306 1.00 91.94 194 ILE A O 1
ATOM 1489 N N . ALA A 1 195 ? -13.462 -11.997 2.612 1.00 92.62 195 ALA A N 1
ATOM 1490 C CA . ALA A 1 195 ? -14.604 -11.786 3.497 1.00 92.62 195 ALA A CA 1
ATOM 1491 C C . ALA A 1 195 ? -14.183 -11.744 4.977 1.00 92.62 195 ALA A C 1
ATOM 1493 O O . ALA A 1 195 ? -14.629 -10.867 5.714 1.00 92.62 195 ALA A O 1
ATOM 1494 N N . LEU A 1 196 ? -13.279 -12.635 5.400 1.00 92.44 196 LEU A N 1
ATOM 1495 C CA . LEU A 1 196 ? -12.742 -12.653 6.764 1.00 92.44 196 LEU A CA 1
ATOM 1496 C C . LEU A 1 196 ? -11.888 -11.420 7.082 1.00 92.44 196 LEU A C 1
ATOM 1498 O O . LEU A 1 196 ? -12.017 -10.866 8.172 1.00 92.44 196 LEU A O 1
ATOM 1502 N N . ILE A 1 197 ? -11.050 -10.961 6.146 1.00 91.56 197 ILE A N 1
ATOM 1503 C CA . ILE A 1 197 ? -10.252 -9.736 6.314 1.00 91.56 197 ILE A CA 1
ATOM 1504 C C . ILE A 1 197 ? -11.176 -8.525 6.484 1.00 91.56 197 ILE A C 1
ATOM 1506 O O . ILE A 1 197 ? -11.009 -7.751 7.426 1.00 91.56 197 ILE A O 1
ATOM 1510 N N . LEU A 1 198 ? -12.174 -8.378 5.606 1.00 92.06 198 LEU A N 1
ATOM 1511 C CA . LEU A 1 198 ? -13.133 -7.273 5.664 1.00 92.06 198 LEU A CA 1
ATOM 1512 C C . LEU A 1 198 ? -13.944 -7.307 6.963 1.00 92.06 198 LEU A C 1
ATOM 1514 O O . LEU A 1 198 ? -14.069 -6.279 7.626 1.00 92.06 198 LEU A O 1
ATOM 1518 N N . LEU A 1 199 ? -14.431 -8.483 7.369 1.00 92.81 199 LEU A N 1
ATOM 1519 C CA . LEU A 1 199 ? -15.141 -8.653 8.635 1.00 92.81 199 LEU A CA 1
ATOM 1520 C C . LEU A 1 199 ? -14.254 -8.291 9.833 1.00 92.81 199 LEU A C 1
ATOM 1522 O O . LEU A 1 199 ? -14.692 -7.564 10.721 1.00 92.81 199 LEU A O 1
ATOM 1526 N N . GLY A 1 200 ? -12.996 -8.740 9.842 1.00 91.06 200 GLY A N 1
ATOM 1527 C CA . GLY A 1 200 ? -12.029 -8.397 10.884 1.00 91.06 200 GLY A CA 1
ATOM 1528 C C . GLY A 1 200 ? -11.794 -6.890 10.995 1.00 91.06 200 GLY A C 1
ATOM 1529 O O . GLY A 1 200 ? -11.726 -6.353 12.098 1.00 91.06 200 GLY A O 1
ATOM 1530 N N . VAL A 1 201 ? -11.747 -6.181 9.865 1.00 91.44 201 VAL A N 1
ATOM 1531 C CA . VAL A 1 201 ? -11.631 -4.718 9.855 1.00 91.44 201 VAL A CA 1
ATOM 1532 C C . VAL A 1 201 ? -12.899 -4.027 10.330 1.00 91.44 201 VAL A C 1
ATOM 1534 O O . VAL A 1 201 ? -12.797 -3.071 11.096 1.00 91.44 201 VAL A O 1
ATOM 1537 N N . VAL A 1 202 ? -14.085 -4.505 9.950 1.00 90.88 202 VAL A N 1
ATOM 1538 C CA . VAL A 1 202 ? -15.353 -3.984 10.489 1.00 90.88 202 VAL A CA 1
ATOM 1539 C C . VAL A 1 202 ? -15.385 -4.128 12.012 1.00 90.88 202 VAL A C 1
ATOM 1541 O O . VAL A 1 202 ? -15.732 -3.175 12.703 1.00 90.88 202 VAL A O 1
ATOM 1544 N N . LEU A 1 203 ? -14.946 -5.269 12.550 1.00 89.81 203 LEU A N 1
ATOM 1545 C CA . LEU A 1 203 ? -14.854 -5.485 13.997 1.00 89.81 203 LEU A CA 1
ATOM 1546 C C . LEU A 1 203 ? -13.826 -4.562 14.666 1.00 89.81 203 LEU A C 1
ATOM 1548 O O . LEU A 1 203 ? -14.112 -3.992 15.713 1.00 89.81 203 LEU A O 1
ATOM 1552 N N . LEU A 1 204 ? -12.653 -4.380 14.055 1.00 87.19 204 LEU A N 1
ATOM 1553 C CA . LEU A 1 204 ? -11.592 -3.520 14.590 1.00 87.19 204 LEU A CA 1
ATOM 1554 C C . LEU A 1 204 ? -11.963 -2.028 14.558 1.00 87.19 204 LEU A C 1
ATOM 1556 O O . LEU A 1 204 ? -11.511 -1.249 15.394 1.00 87.19 204 LEU A O 1
ATOM 1560 N N . THR A 1 205 ? -12.764 -1.618 13.575 1.00 87.12 205 THR A N 1
ATOM 1561 C CA . THR A 1 205 ? -13.136 -0.212 13.348 1.00 87.12 205 THR A CA 1
ATOM 1562 C C . THR A 1 205 ? -14.480 0.166 13.965 1.00 87.12 205 THR A C 1
ATOM 1564 O O . THR A 1 205 ? -14.728 1.358 14.187 1.00 87.12 205 THR A O 1
ATOM 1567 N N . GLY A 1 206 ? -15.324 -0.826 14.271 1.00 80.31 206 GLY A N 1
ATOM 1568 C CA . GLY A 1 206 ? -16.621 -0.664 14.913 1.00 80.31 206 GLY A CA 1
ATOM 1569 C C . GLY A 1 206 ? -16.515 0.123 16.218 1.00 80.31 206 GLY A C 1
ATOM 1570 O O . GLY A 1 206 ? -15.647 -0.119 17.053 1.00 80.31 206 GLY A O 1
ATOM 1571 N N . ARG A 1 207 ? -17.383 1.124 16.389 1.00 66.62 207 ARG A N 1
ATOM 1572 C CA . ARG A 1 207 ? -17.475 1.894 17.635 1.00 66.62 207 ARG A CA 1
ATOM 1573 C C . ARG A 1 207 ? -18.047 1.003 18.738 1.00 66.62 207 ARG A C 1
ATOM 1575 O O . ARG A 1 207 ? -19.161 0.508 18.594 1.00 66.62 207 ARG A O 1
ATOM 1582 N N . THR A 1 208 ? -17.360 0.891 19.869 1.00 57.19 208 THR A N 1
ATOM 1583 C CA . THR A 1 208 ? -18.051 0.718 21.150 1.00 57.19 208 THR A CA 1
ATOM 1584 C C . THR A 1 208 ? -18.811 2.016 21.430 1.00 57.19 208 THR A C 1
ATOM 1586 O O . THR A 1 208 ? -18.237 3.104 21.354 1.00 57.19 208 THR A O 1
ATOM 1589 N N . ALA A 1 209 ? -20.125 1.930 21.646 1.00 50.56 209 ALA A N 1
ATOM 1590 C CA . ALA A 1 209 ? -20.918 3.089 22.044 1.00 50.56 209 ALA A CA 1
ATOM 1591 C C . ALA A 1 209 ? -20.346 3.680 23.348 1.00 50.56 209 ALA A C 1
ATOM 1593 O O . ALA A 1 209 ? -19.897 2.904 24.197 1.00 50.56 209 ALA A O 1
ATOM 1594 N N . PRO A 1 210 ? -20.350 5.014 23.531 1.00 57.50 210 PRO A N 1
ATOM 1595 C CA . PRO A 1 210 ? -20.074 5.578 24.841 1.00 57.50 210 PRO A CA 1
ATOM 1596 C C . PRO A 1 210 ? -21.137 5.048 25.807 1.00 57.50 210 PRO A C 1
ATOM 1598 O O . PRO A 1 210 ? -22.333 5.230 25.582 1.00 57.50 210 PRO A O 1
ATOM 1601 N N . THR A 1 211 ? -20.699 4.331 26.839 1.00 53.19 211 THR A N 1
ATOM 1602 C CA . THR A 1 211 ? -21.537 4.047 28.003 1.00 53.19 211 THR A CA 1
ATOM 1603 C C . THR A 1 211 ? -21.946 5.387 28.623 1.00 53.19 211 THR A C 1
ATOM 1605 O O . THR A 1 211 ? -21.056 6.226 28.793 1.00 53.19 211 THR A O 1
ATOM 1608 N N . PRO A 1 212 ? -23.248 5.611 28.881 1.00 63.16 212 PRO A N 1
ATOM 1609 C CA . PRO A 1 212 ? -23.744 6.844 29.488 1.00 63.16 212 PRO A CA 1
ATOM 1610 C C . PRO A 1 212 ? -23.189 7.067 30.897 1.00 63.16 212 PRO A C 1
ATOM 1612 O O . PRO A 1 212 ? -22.857 6.063 31.571 1.00 63.16 212 PRO A O 1
#

Secondary structure (DSSP, 8-state):
---------------------------TTHHHHHHHHHHHHHHHHHHHHHTS-SS---HHHHHHHHHHHHHHHHHHHHHHHHHHTSSS-HHHHHHHHHHHHHHHHHHHHHHHHHTS--S-TTGGG--HHHHHIIIIIIIIIIIIIHHHHHHHHHHHS-HHHHHHHHHHHHHHHHHHHHHHHS-----HHHHHHHHHHHHHHHHHHPPPPPP-

Foldseek 3Di:
DDDDDDDDDDDDDDDDDDDDDDDDDDPPVVVVVVVVVVVVVVVVVVVVVLPPDDDDDPVVVVVVVVVVVVCVVVVLVVLLVVLVVVPAHQLRSLVVVCVVVVVVVVVVVVCCVPPVVNDDPPCVPDDPVVVCCCCVVVNPVCNVVVSSVLSNVSSVDPCQQSVLVSVLVVLVVVLVCCCVPVVDDDDPSSVVVSVVSVVVSCVSNPDDPPDD

Sequence (212 aa):
MRIWSPTACAWKAKTSKSKCEPAPACSRRQSVHSSLFTVHSSLFTVHRSLFTPPHQLPMKPILFAIAAGLCWGIGEVFTKSVLHSGKIGPVTAIAVRSAVALPFLWLAYWWLTHHLAREPRDWMHADGLTWLKLIVGSGLIAGAGGMIFFYAALNLGEVSRIKPIAFALAPATGVLLGWLALGEPMTVKKLTGIALILLGVVLLTGRTAPTP

Radius of gyration: 33.28 Å; chains: 1; bounding box: 78×98×59 Å

pLDDT: mean 76.91, std 22.98, range [24.39, 96.81]